Protein AF-A0A259ICR8-F1 (afdb_monomer_lite)

Secondary structure (DSSP, 8-state):
-PPPP----B--TTS-GGG---HHHHTTSSEEEEESS-GGG--SHHHHHHTTBGGGEEEEEHHIIIIIIIIIIIHHHHHHHTT-SS--EEEEEEES-S-EETTTTEE--SEEEEEEEETTTTEEEEEEEESSTT----PPEEHHHHHHHH----------S---------------------EEEEEESS--HHHHHHHHHHHHTT-EEEEEEEESS-HHHHHHHHHHHHHHH-PPEEEEE--PPPBTTB----S-EEEEEEE-

pLDDT: mean 87.22, std 17.05, range [29.77, 98.69]

Structure (mmCIF, N/CA/C/O backbone):
data_AF-A0A259ICR8-F1
#
_entry.id   AF-A0A259ICR8-F1
#
loop_
_atom_site.group_PDB
_atom_site.id
_atom_site.type_symbol
_atom_site.label_atom_id
_atom_site.label_alt_id
_atom_site.label_comp_id
_atom_site.label_asym_id
_atom_site.label_entity_id
_atom_site.label_seq_id
_atom_site.pdbx_PDB_ins_code
_atom_site.Cartn_x
_atom_site.Cartn_y
_atom_site.Cartn_z
_atom_site.occupancy
_atom_site.B_iso_or_equiv
_atom_site.auth_seq_id
_atom_site.auth_comp_id
_atom_site.auth_asym_id
_atom_site.auth_atom_id
_atom_site.pdbx_PDB_model_num
ATOM 1 N N . PRO A 1 1 ? 24.979 2.546 5.123 1.00 55.97 1 PRO A N 1
ATOM 2 C CA . PRO A 1 1 ? 24.618 1.104 5.082 1.00 55.97 1 PRO A CA 1
ATOM 3 C C . PRO A 1 1 ? 23.095 0.940 5.004 1.00 55.97 1 PRO A C 1
ATOM 5 O O . PRO A 1 1 ? 22.397 1.617 5.751 1.00 55.97 1 PRO A O 1
ATOM 8 N N . ARG A 1 2 ? 22.568 0.117 4.085 1.00 61.88 2 ARG A N 1
ATOM 9 C CA . ARG A 1 2 ? 21.125 -0.188 4.080 1.00 61.88 2 ARG A CA 1
ATOM 10 C C . ARG A 1 2 ? 20.795 -1.100 5.270 1.00 61.88 2 ARG A C 1
ATOM 12 O O . ARG A 1 2 ? 21.617 -1.962 5.584 1.00 61.88 2 ARG A O 1
ATOM 19 N N . PRO A 1 3 ? 19.631 -0.934 5.920 1.00 75.56 3 PRO A N 1
ATOM 20 C CA . PRO A 1 3 ? 19.221 -1.810 7.010 1.00 75.56 3 PRO A CA 1
ATOM 21 C C . PRO A 1 3 ? 19.084 -3.255 6.517 1.00 75.56 3 PRO A C 1
ATOM 23 O O . PRO A 1 3 ? 18.709 -3.506 5.367 1.00 75.56 3 PRO A O 1
ATOM 26 N N . ARG A 1 4 ? 19.382 -4.220 7.392 1.00 77.69 4 ARG A N 1
ATOM 27 C CA . ARG A 1 4 ? 19.164 -5.642 7.100 1.00 77.69 4 ARG A CA 1
ATOM 28 C C . ARG A 1 4 ? 17.661 -5.894 6.954 1.00 77.69 4 ARG A C 1
ATOM 30 O O . ARG A 1 4 ? 16.869 -5.418 7.764 1.00 77.69 4 ARG A O 1
ATOM 37 N N . ARG A 1 5 ? 17.262 -6.662 5.936 1.00 78.56 5 ARG A N 1
ATOM 38 C CA . ARG A 1 5 ? 15.862 -7.087 5.777 1.00 78.56 5 ARG A CA 1
ATOM 39 C C . ARG A 1 5 ? 15.437 -7.917 6.988 1.00 78.56 5 ARG A C 1
ATOM 41 O O . ARG A 1 5 ? 16.078 -8.923 7.282 1.00 78.56 5 ARG A O 1
ATOM 48 N N . THR A 1 6 ? 14.361 -7.508 7.657 1.00 73.44 6 THR A N 1
ATOM 49 C CA . THR A 1 6 ? 13.839 -8.207 8.841 1.00 73.44 6 THR A CA 1
ATOM 50 C C . THR A 1 6 ? 13.003 -9.427 8.462 1.00 73.44 6 THR A C 1
ATOM 52 O O . THR A 1 6 ? 13.035 -10.426 9.170 1.00 73.44 6 THR A O 1
ATOM 55 N N . ASN A 1 7 ? 12.270 -9.364 7.341 1.00 82.69 7 ASN A N 1
ATOM 56 C CA . ASN A 1 7 ? 11.284 -10.373 6.926 1.00 82.69 7 ASN A CA 1
ATOM 57 C C . ASN A 1 7 ? 10.192 -10.642 7.985 1.00 82.69 7 ASN A C 1
ATOM 59 O O . ASN A 1 7 ? 9.554 -11.695 7.977 1.00 82.69 7 ASN A O 1
ATOM 63 N N . GLN A 1 8 ? 9.961 -9.677 8.880 1.00 89.00 8 GLN A N 1
ATOM 64 C CA . GLN A 1 8 ? 8.965 -9.741 9.949 1.00 89.00 8 GLN A CA 1
ATOM 65 C C . GLN A 1 8 ? 7.661 -9.088 9.486 1.00 89.00 8 GLN A C 1
ATOM 67 O O . GLN A 1 8 ? 7.423 -7.908 9.731 1.00 89.00 8 GLN A O 1
ATOM 72 N N . PHE A 1 9 ? 6.832 -9.857 8.781 1.00 92.06 9 PHE A N 1
ATOM 73 C CA . PHE A 1 9 ? 5.497 -9.414 8.373 1.00 92.06 9 PHE A CA 1
ATOM 74 C C . PHE A 1 9 ? 4.560 -9.285 9.568 1.00 92.06 9 PHE A C 1
ATOM 76 O O . PHE A 1 9 ? 4.590 -10.133 10.460 1.00 92.06 9 PHE A O 1
ATOM 83 N N . TYR A 1 10 ? 3.693 -8.274 9.540 1.00 88.69 10 TYR A N 1
ATOM 84 C CA . TYR A 1 10 ? 2.712 -8.055 10.597 1.00 88.69 10 TYR A CA 1
ATOM 85 C C . TYR A 1 10 ? 1.402 -7.469 10.091 1.00 88.69 10 TYR A C 1
ATOM 87 O O . TYR A 1 10 ? 1.350 -6.771 9.082 1.00 88.69 10 TYR A O 1
ATOM 95 N N . GLU A 1 11 ? 0.340 -7.768 10.820 1.00 90.25 11 GLU A N 1
ATOM 96 C CA . GLU A 1 11 ? -1.023 -7.335 10.537 1.00 90.25 11 GLU A CA 1
ATOM 97 C C . GLU A 1 11 ? -1.142 -5.848 10.884 1.00 90.25 11 GLU A C 1
ATOM 99 O O . GLU A 1 11 ? -0.700 -5.430 11.955 1.00 90.25 11 GLU A O 1
ATOM 104 N N . GLU A 1 12 ? -1.680 -5.024 9.976 1.00 88.88 12 GLU A N 1
ATOM 105 C CA . GLU A 1 12 ? -1.714 -3.577 10.201 1.00 88.88 12 GLU A CA 1
ATOM 106 C C . GLU A 1 12 ? -2.713 -3.247 11.292 1.00 88.88 12 GLU A C 1
ATOM 108 O O . GLU A 1 12 ? -3.913 -3.122 11.052 1.00 88.88 12 GLU A O 1
ATOM 113 N N . ALA A 1 13 ? -2.159 -3.073 12.484 1.00 77.56 13 ALA A N 1
ATOM 114 C CA . ALA A 1 13 ? -2.872 -2.693 13.667 1.00 77.56 13 ALA A CA 1
ATOM 115 C C . ALA A 1 13 ? -3.864 -1.582 13.366 1.00 77.56 13 ALA A C 1
ATOM 117 O O . ALA A 1 13 ? -5.022 -1.759 13.687 1.00 77.56 13 ALA A O 1
ATOM 118 N N . ARG A 1 14 ? -3.430 -0.492 12.715 1.00 78.38 14 ARG A N 1
ATOM 119 C CA . ARG A 1 14 ? -4.199 0.751 12.492 1.00 78.38 14 ARG A CA 1
ATOM 120 C C . ARG A 1 14 ? -5.444 0.608 11.606 1.00 78.38 14 ARG A C 1
ATOM 122 O O . ARG A 1 14 ? -6.143 1.600 11.414 1.00 78.38 14 ARG A O 1
ATOM 129 N N . LEU A 1 15 ? -5.673 -0.564 11.013 1.00 78.81 15 LEU A N 1
ATOM 130 C CA . LEU A 1 15 ? -6.871 -0.851 10.230 1.00 78.81 15 LEU A CA 1
ATOM 131 C C . LEU A 1 15 ? -7.942 -1.526 11.093 1.00 78.81 15 LEU A C 1
ATOM 133 O O . LEU A 1 15 ? -7.590 -2.385 11.911 1.00 78.81 15 LEU A O 1
ATOM 137 N N . PRO A 1 16 ? -9.232 -1.238 10.843 1.00 78.31 16 PRO A N 1
ATOM 138 C CA . PRO A 1 16 ? -10.342 -2.054 11.319 1.00 78.31 16 PRO A CA 1
ATOM 139 C C . PRO A 1 16 ? -10.130 -3.547 11.144 1.00 78.31 16 PRO A C 1
ATOM 141 O O . PRO A 1 16 ? -9.632 -3.979 10.107 1.00 78.31 16 PRO A O 1
ATOM 144 N N . LEU A 1 17 ? -10.577 -4.358 12.104 1.00 76.69 17 LEU A N 1
ATOM 145 C CA . LEU A 1 17 ? -10.418 -5.811 12.007 1.00 76.69 17 LEU A CA 1
ATOM 146 C C . LEU A 1 17 ? -11.076 -6.398 10.744 1.00 76.69 17 LEU A C 1
ATOM 148 O O . LEU A 1 17 ? -10.493 -7.270 10.110 1.00 76.69 17 LEU A O 1
ATOM 152 N N . ASN A 1 18 ? -12.255 -5.905 10.358 1.00 81.19 18 ASN A N 1
ATOM 153 C CA . ASN A 1 18 ? -12.992 -6.352 9.168 1.00 81.19 18 ASN A CA 1
ATOM 154 C C . ASN A 1 18 ? -12.371 -5.894 7.837 1.00 81.19 18 ASN A C 1
ATOM 156 O O . ASN A 1 18 ? -12.805 -6.352 6.785 1.00 81.19 18 ASN A O 1
ATOM 160 N N . GLU A 1 19 ? -11.369 -5.017 7.876 1.00 83.75 19 GLU A N 1
ATOM 161 C CA . GLU A 1 19 ? -10.653 -4.511 6.697 1.00 83.75 19 GLU A CA 1
ATOM 162 C C . GLU A 1 19 ? -9.155 -4.837 6.734 1.00 83.75 19 GLU A C 1
ATOM 164 O O . GLU A 1 19 ? -8.383 -4.454 5.852 1.00 83.75 19 GLU A O 1
ATOM 169 N N . ARG A 1 20 ? -8.724 -5.563 7.769 1.00 87.75 20 ARG A N 1
ATOM 170 C CA . ARG A 1 20 ? -7.336 -5.936 8.004 1.00 87.75 20 ARG A CA 1
ATOM 171 C C . ARG A 1 20 ? -7.075 -7.328 7.444 1.00 87.75 20 ARG A C 1
ATOM 173 O O . ARG A 1 20 ? -7.685 -8.309 7.859 1.00 87.75 20 ARG A O 1
ATOM 180 N N . ALA A 1 21 ? -6.086 -7.432 6.562 1.00 94.81 21 ALA A N 1
ATOM 181 C CA . ALA A 1 21 ? -5.525 -8.724 6.191 1.00 94.81 21 ALA A CA 1
ATOM 182 C C . ALA A 1 21 ? -4.743 -9.333 7.366 1.00 94.81 21 ALA A C 1
ATOM 184 O O . ALA A 1 21 ? -3.979 -8.635 8.039 1.00 94.81 21 ALA A O 1
ATOM 185 N N . LEU A 1 22 ? -4.887 -10.643 7.563 1.00 93.81 22 LEU A N 1
ATOM 186 C CA . LEU A 1 22 ? -4.167 -11.407 8.576 1.00 93.81 22 LEU A CA 1
ATOM 187 C C . LEU A 1 22 ? -3.069 -12.266 7.944 1.00 93.81 22 LEU A C 1
ATOM 189 O O . LEU A 1 22 ? -3.125 -12.650 6.772 1.00 93.81 22 LEU A O 1
ATOM 193 N N . LEU A 1 23 ? -2.063 -12.639 8.737 1.00 93.69 23 LEU A N 1
ATOM 194 C CA . LEU A 1 23 ? -1.005 -13.546 8.270 1.00 93.69 23 LEU A CA 1
ATOM 195 C C . LEU A 1 23 ? -1.565 -14.926 7.891 1.00 93.69 23 LEU A C 1
ATOM 197 O O . LEU A 1 23 ? -1.012 -15.613 7.028 1.00 93.69 23 LEU A O 1
ATOM 201 N N . SER A 1 24 ? -2.663 -15.326 8.533 1.00 95.81 24 SER A N 1
ATOM 202 C CA . SER A 1 24 ? -3.387 -16.563 8.249 1.00 95.81 24 SER A CA 1
ATOM 203 C C . SER A 1 24 ? -4.071 -16.558 6.882 1.00 95.81 24 SER A C 1
ATOM 205 O O . SER A 1 24 ? -4.202 -17.632 6.302 1.00 95.81 24 SER A O 1
ATOM 207 N N . ASP A 1 25 ? -4.431 -15.394 6.327 1.00 97.81 25 ASP A N 1
ATOM 208 C CA . ASP A 1 25 ? -5.080 -15.311 5.012 1.00 97.81 25 ASP A CA 1
ATOM 209 C C . ASP A 1 25 ? -4.130 -15.682 3.868 1.00 97.81 25 ASP A C 1
ATOM 211 O O . ASP A 1 25 ? -4.538 -16.279 2.873 1.00 97.81 25 ASP A O 1
ATOM 215 N N . TYR A 1 26 ? -2.843 -15.370 4.032 1.00 98.06 26 TYR A N 1
ATOM 216 C CA . TYR A 1 26 ? -1.802 -15.686 3.054 1.00 98.06 26 TYR A CA 1
ATOM 217 C C . TYR A 1 26 ? -1.272 -17.115 3.182 1.00 98.06 26 TYR A C 1
ATOM 219 O O . TYR A 1 26 ? -0.780 -17.686 2.203 1.00 98.06 26 TYR A O 1
ATOM 227 N N . ARG A 1 27 ? -1.350 -17.713 4.375 1.00 95.81 27 ARG A N 1
ATOM 228 C CA . ARG A 1 27 ? -0.791 -19.042 4.643 1.00 95.81 27 ARG A CA 1
ATOM 229 C C . ARG A 1 27 ? -1.509 -20.105 3.805 1.00 95.81 27 ARG A C 1
ATOM 231 O O . ARG A 1 27 ? -2.705 -20.306 3.946 1.00 95.81 27 ARG A O 1
ATOM 238 N N . GLY A 1 28 ? -0.756 -20.815 2.964 1.00 96.25 28 GLY A N 1
ATOM 239 C CA . GLY A 1 28 ? -1.296 -21.883 2.113 1.00 96.25 28 GLY A CA 1
ATOM 240 C C . GLY A 1 28 ? -2.111 -21.396 0.909 1.00 96.25 28 GLY A C 1
ATOM 241 O O . GLY A 1 28 ? -2.650 -22.223 0.187 1.00 96.25 28 GLY A O 1
ATOM 242 N N . SER A 1 29 ? -2.177 -20.083 0.663 1.00 97.56 29 SER A N 1
ATOM 243 C CA . SER A 1 29 ? -2.964 -19.507 -0.439 1.00 97.56 29 SER A CA 1
ATOM 244 C C . SER A 1 29 ? -2.363 -19.722 -1.834 1.00 97.56 29 SER A C 1
ATOM 246 O O . SER A 1 29 ? -3.057 -19.562 -2.831 1.00 97.56 29 SER A O 1
ATOM 248 N N . GLY A 1 30 ? -1.065 -20.031 -1.918 1.00 96.81 30 GLY A N 1
ATOM 249 C CA . GLY A 1 30 ? -0.315 -20.068 -3.179 1.00 96.81 30 GLY A CA 1
ATOM 250 C C . GLY A 1 30 ? 0.180 -18.699 -3.671 1.00 96.81 30 GLY A C 1
ATOM 251 O O . GLY A 1 30 ? 0.950 -18.657 -4.629 1.00 96.81 30 GLY A O 1
ATOM 252 N N . TYR A 1 31 ? -0.190 -17.602 -2.999 1.00 98.38 31 TYR A N 1
ATOM 253 C CA . TYR A 1 31 ? 0.246 -16.241 -3.322 1.00 98.38 31 TYR A CA 1
ATOM 254 C C . TYR A 1 31 ? 1.338 -15.744 -2.369 1.00 98.38 31 TYR A C 1
ATOM 256 O O . TYR A 1 31 ? 1.318 -16.005 -1.162 1.00 98.38 31 TYR A O 1
ATOM 264 N N . ASP A 1 32 ? 2.277 -14.971 -2.913 1.00 98.25 32 ASP A N 1
ATOM 265 C CA . ASP A 1 32 ? 3.259 -14.237 -2.125 1.00 98.25 32 ASP A CA 1
ATOM 266 C C . ASP A 1 32 ? 2.623 -12.986 -1.493 1.00 98.25 32 ASP A C 1
ATOM 268 O O . ASP A 1 32 ? 1.654 -12.414 -1.998 1.00 98.25 32 ASP A O 1
ATOM 272 N N . ARG A 1 33 ? 3.235 -12.512 -0.402 1.00 98.00 33 ARG A N 1
ATOM 273 C CA . ARG A 1 33 ? 2.995 -11.176 0.167 1.00 98.00 33 ARG A CA 1
ATOM 274 C C . ARG A 1 33 ? 3.798 -10.148 -0.640 1.00 98.00 33 ARG A C 1
ATOM 276 O O . ARG A 1 33 ? 4.927 -9.805 -0.273 1.00 98.00 33 ARG A O 1
ATOM 283 N N . GLY A 1 34 ? 3.247 -9.745 -1.783 1.00 97.69 34 GLY A 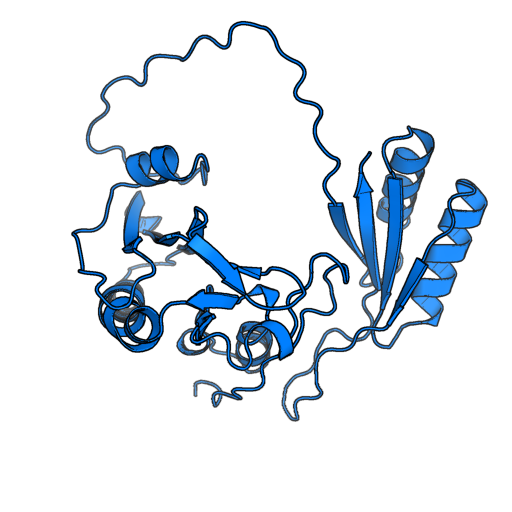N 1
ATOM 284 C CA . GLY A 1 34 ? 3.864 -8.802 -2.714 1.00 97.69 34 GLY A CA 1
ATOM 285 C C . GLY A 1 34 ? 3.870 -7.386 -2.151 1.00 97.69 34 GLY A C 1
ATOM 286 O O . GLY A 1 34 ? 2.821 -6.888 -1.758 1.00 97.69 34 GLY A O 1
ATOM 287 N N . HIS A 1 35 ? 5.037 -6.741 -2.084 1.00 97.88 35 HIS A N 1
ATOM 288 C CA . HIS A 1 35 ? 5.150 -5.392 -1.519 1.00 97.88 35 HIS A CA 1
ATOM 289 C C . HIS A 1 35 ? 4.684 -4.332 -2.529 1.00 97.88 35 HIS A C 1
ATOM 291 O O . HIS A 1 35 ? 5.129 -4.339 -3.677 1.00 97.88 35 HIS A O 1
ATOM 297 N N . ASN A 1 36 ? 3.890 -3.353 -2.086 1.00 97.12 36 ASN A N 1
ATOM 298 C CA . ASN A 1 36 ? 3.627 -2.139 -2.870 1.00 97.12 36 ASN A CA 1
ATOM 299 C C . ASN A 1 36 ? 4.837 -1.189 -2.811 1.00 97.12 36 ASN A C 1
ATOM 301 O O . ASN A 1 36 ? 5.389 -0.791 -3.842 1.00 97.12 36 ASN A O 1
ATOM 305 N N . VAL A 1 37 ? 5.292 -0.876 -1.595 1.00 95.38 37 VAL A N 1
ATOM 306 C CA . VAL A 1 37 ? 6.545 -0.165 -1.313 1.00 95.38 37 VAL A CA 1
ATOM 307 C C . VAL A 1 37 ? 7.627 -1.192 -0.953 1.00 95.38 37 VAL A C 1
ATOM 309 O O . VAL A 1 37 ? 7.531 -1.820 0.107 1.00 95.38 37 VAL A O 1
ATOM 312 N N . PRO A 1 38 ? 8.652 -1.406 -1.798 1.00 93.25 38 PRO A N 1
ATOM 313 C CA . PRO A 1 38 ? 9.598 -2.499 -1.603 1.00 93.25 38 PRO A CA 1
ATOM 314 C C . PRO A 1 38 ? 10.524 -2.260 -0.410 1.00 93.25 38 PRO A C 1
ATOM 316 O O . PRO A 1 38 ? 11.159 -1.214 -0.291 1.00 93.25 38 PRO A O 1
ATOM 319 N N . ALA A 1 39 ? 10.721 -3.290 0.414 1.00 90.56 39 ALA A N 1
ATOM 320 C CA . ALA A 1 39 ? 11.683 -3.261 1.517 1.00 90.56 39 ALA A CA 1
ATOM 321 C C . ALA A 1 39 ? 13.111 -2.891 1.058 1.00 90.56 39 ALA A C 1
ATOM 323 O O . ALA A 1 39 ? 13.852 -2.218 1.770 1.00 90.56 39 ALA A O 1
ATOM 324 N N . GLY A 1 40 ? 13.495 -3.293 -0.161 1.00 88.56 40 GLY A N 1
ATOM 325 C CA . GLY A 1 40 ? 14.810 -2.995 -0.742 1.00 88.56 40 GLY A CA 1
ATOM 326 C C . GLY A 1 40 ? 15.074 -1.508 -1.008 1.00 88.56 40 GLY A C 1
ATOM 327 O O . GLY A 1 40 ? 16.241 -1.130 -1.158 1.00 88.56 40 GLY A O 1
ATOM 328 N N . ASP A 1 41 ? 14.022 -0.686 -1.028 1.00 90.50 41 ASP A N 1
ATOM 329 C CA . ASP A 1 41 ? 14.098 0.758 -1.264 1.00 90.50 41 ASP A CA 1
ATOM 330 C C . ASP A 1 41 ? 14.214 1.546 0.056 1.00 90.50 41 ASP A C 1
ATOM 332 O O . ASP A 1 41 ? 14.505 2.741 0.050 1.00 90.50 41 ASP A O 1
ATOM 336 N N . MET A 1 42 ? 14.048 0.886 1.209 1.00 90.19 42 MET A N 1
ATOM 337 C CA . MET A 1 42 ? 14.097 1.531 2.520 1.00 90.19 42 MET A CA 1
ATOM 338 C C . MET A 1 42 ? 15.538 1.712 3.009 1.00 90.19 42 MET A C 1
ATOM 340 O O . MET A 1 42 ? 16.321 0.765 3.091 1.00 90.19 42 MET A O 1
ATOM 344 N N . THR A 1 43 ? 15.887 2.942 3.386 1.00 88.81 43 THR A N 1
ATOM 345 C CA . THR A 1 43 ? 17.241 3.317 3.838 1.00 88.81 43 THR A CA 1
ATOM 346 C C . THR A 1 43 ? 17.389 3.391 5.358 1.00 88.81 43 THR A C 1
ATOM 348 O O . THR A 1 43 ? 18.511 3.476 5.850 1.00 88.81 43 THR A O 1
ATOM 351 N N . ARG A 1 44 ? 16.281 3.331 6.108 1.00 86.81 44 ARG A N 1
ATOM 352 C CA . ARG A 1 44 ? 16.244 3.379 7.581 1.00 86.81 44 ARG A CA 1
ATOM 353 C C . ARG A 1 44 ? 15.518 2.162 8.145 1.00 86.81 44 ARG A C 1
ATOM 355 O O . ARG A 1 44 ? 14.578 1.674 7.522 1.00 86.81 44 ARG A O 1
ATOM 362 N N . GLU A 1 45 ? 15.905 1.713 9.337 1.00 83.69 45 GLU A N 1
ATOM 363 C CA . GLU A 1 45 ? 15.320 0.534 10.002 1.00 83.69 45 GLU A CA 1
ATOM 364 C C . GLU A 1 45 ? 13.812 0.674 10.224 1.00 83.69 45 GLU A C 1
ATOM 366 O O . GLU A 1 45 ? 13.058 -0.250 9.928 1.00 83.69 45 GLU A O 1
ATOM 371 N N . ARG A 1 46 ? 13.349 1.866 10.625 1.00 83.75 46 ARG A N 1
ATOM 372 C CA . ARG A 1 46 ? 11.914 2.158 10.744 1.00 83.75 46 ARG A CA 1
ATOM 373 C C . ARG A 1 46 ? 11.164 1.956 9.427 1.00 83.75 46 ARG A C 1
ATOM 375 O O . ARG A 1 46 ? 10.136 1.290 9.419 1.00 83.75 46 ARG A O 1
ATOM 382 N N . GLY A 1 47 ? 11.686 2.492 8.322 1.00 86.12 47 GLY A N 1
ATOM 383 C CA . GLY A 1 47 ? 11.079 2.311 6.999 1.00 86.12 47 GLY A CA 1
ATOM 384 C C . GLY A 1 47 ? 11.102 0.846 6.562 1.00 86.12 47 GLY A C 1
ATOM 385 O O . GLY A 1 47 ? 10.102 0.329 6.076 1.00 86.12 47 GLY A O 1
ATOM 386 N N . MET A 1 48 ? 12.217 0.151 6.818 1.00 89.00 48 MET A N 1
ATOM 387 C CA . MET A 1 48 ? 12.358 -1.281 6.554 1.00 89.00 48 MET A CA 1
ATOM 388 C C . MET A 1 48 ? 11.272 -2.079 7.274 1.00 89.00 48 MET A C 1
ATOM 390 O O . MET A 1 48 ? 10.563 -2.835 6.624 1.00 89.00 48 MET A O 1
ATOM 394 N N . ALA A 1 49 ? 11.079 -1.882 8.577 1.00 86.62 49 ALA A N 1
ATOM 395 C CA . ALA A 1 49 ? 10.025 -2.581 9.304 1.00 86.62 49 ALA A CA 1
ATOM 396 C C . ALA A 1 49 ? 8.621 -2.199 8.827 1.00 86.62 49 ALA A C 1
ATOM 398 O O . ALA A 1 49 ? 7.819 -3.088 8.565 1.00 86.62 49 ALA A O 1
ATOM 399 N N . GLN A 1 50 ? 8.338 -0.908 8.624 1.00 89.12 50 GLN A N 1
ATOM 400 C CA . GLN A 1 50 ? 7.032 -0.456 8.130 1.00 89.12 50 GLN A CA 1
ATOM 401 C C . GLN A 1 50 ? 6.676 -1.052 6.760 1.00 89.12 50 GLN A C 1
ATOM 403 O O . GLN A 1 50 ? 5.505 -1.324 6.500 1.00 89.12 50 GLN A O 1
ATOM 408 N N . SER A 1 51 ? 7.672 -1.327 5.909 1.00 93.31 51 SER A N 1
ATOM 409 C CA . SER A 1 51 ? 7.443 -1.974 4.613 1.00 93.31 51 SER A CA 1
ATOM 410 C C . SER A 1 51 ? 6.895 -3.405 4.719 1.00 93.31 51 SER A C 1
ATOM 412 O O . SER A 1 51 ? 6.327 -3.891 3.747 1.00 93.31 51 SER A O 1
ATOM 414 N N . PHE A 1 52 ? 6.998 -4.058 5.884 1.00 94.00 52 PHE A N 1
ATOM 415 C CA . PHE A 1 52 ? 6.472 -5.405 6.130 1.00 94.00 52 PHE A CA 1
ATOM 416 C C . PHE A 1 52 ? 5.040 -5.435 6.705 1.00 94.00 52 PHE A C 1
ATOM 418 O O . PHE A 1 52 ? 4.508 -6.523 6.946 1.00 94.00 52 PHE A O 1
ATOM 425 N N . SER A 1 53 ? 4.393 -4.277 6.889 1.00 95.50 53 SER A N 1
ATOM 426 C CA . SER A 1 53 ? 2.964 -4.208 7.228 1.00 95.50 53 SER A CA 1
ATOM 427 C C . SER A 1 53 ? 2.114 -4.873 6.141 1.00 95.50 53 SER A C 1
ATOM 429 O O . SER A 1 53 ? 2.332 -4.625 4.954 1.00 95.50 53 SER A O 1
ATOM 431 N N . LEU A 1 54 ? 1.106 -5.668 6.513 1.00 96.00 54 LEU A N 1
ATOM 432 C CA . LEU A 1 54 ? 0.167 -6.256 5.551 1.00 96.00 54 LEU A CA 1
ATOM 433 C C . LEU A 1 54 ? -0.686 -5.204 4.824 1.00 96.00 54 LEU A C 1
ATOM 435 O O . LEU A 1 54 ? -1.149 -5.486 3.72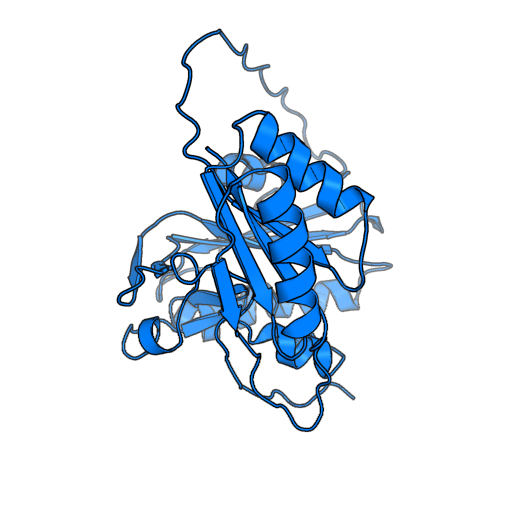5 1.00 96.00 54 LEU A O 1
ATOM 439 N N . ALA A 1 55 ? -0.805 -3.977 5.347 1.00 94.88 55 ALA A N 1
ATOM 440 C CA . ALA A 1 55 ? -1.397 -2.858 4.602 1.00 94.88 55 ALA A CA 1
ATOM 441 C C . ALA A 1 55 ? -0.551 -2.421 3.389 1.00 94.88 55 ALA A C 1
ATOM 443 O O . ALA A 1 55 ? -1.043 -1.728 2.506 1.00 94.88 55 ALA A O 1
ATOM 444 N N . ASN A 1 56 ? 0.721 -2.826 3.335 1.00 97.25 56 ASN A N 1
ATOM 445 C CA . ASN A 1 56 ? 1.611 -2.627 2.192 1.00 97.25 56 ASN A CA 1
ATOM 446 C C . ASN A 1 56 ? 1.675 -3.869 1.281 1.00 97.25 56 ASN A C 1
ATOM 448 O O . ASN A 1 56 ? 2.481 -3.897 0.351 1.00 97.25 56 ASN A O 1
ATOM 452 N N . MET A 1 57 ? 0.853 -4.896 1.522 1.00 97.94 57 MET A N 1
ATOM 453 C CA . MET A 1 57 ? 0.891 -6.150 0.769 1.00 97.94 57 MET A CA 1
ATOM 454 C C . MET A 1 57 ? -0.296 -6.313 -0.170 1.00 97.94 57 MET A C 1
ATOM 456 O O . MET A 1 57 ? -1.401 -5.858 0.107 1.00 97.94 57 MET A O 1
ATOM 460 N N . MET A 1 58 ? -0.062 -7.040 -1.254 1.00 97.31 58 MET A N 1
ATOM 461 C CA . MET A 1 58 ? -1.093 -7.584 -2.131 1.00 97.31 58 MET A CA 1
ATOM 462 C C . MET A 1 58 ? -0.813 -9.071 -2.397 1.00 97.31 58 MET A C 1
ATOM 464 O O . MET A 1 58 ? 0.364 -9.451 -2.470 1.00 97.31 58 MET A O 1
ATOM 468 N N . PRO A 1 59 ? -1.844 -9.923 -2.568 1.00 98.50 59 PRO A N 1
ATOM 469 C CA . PRO A 1 59 ? -1.657 -11.278 -3.073 1.00 98.50 59 PRO A CA 1
ATOM 470 C C . PRO A 1 59 ? -1.031 -11.227 -4.465 1.00 98.50 59 PRO A C 1
ATOM 472 O O . PRO A 1 59 ? -1.678 -10.836 -5.436 1.00 98.50 59 PRO A O 1
ATOM 475 N N . GLN A 1 60 ? 0.242 -11.600 -4.567 1.00 98.69 60 GLN A N 1
ATOM 476 C CA . GLN A 1 60 ? 0.986 -11.534 -5.820 1.00 98.69 60 GLN A CA 1
ATOM 477 C C . GLN A 1 60 ? 1.387 -12.932 -6.275 1.00 98.69 60 GLN A C 1
ATOM 479 O O . GLN A 1 60 ? 1.900 -13.728 -5.485 1.00 98.69 60 GLN A O 1
ATOM 484 N N . ALA A 1 61 ? 1.137 -13.242 -7.546 1.00 98.62 61 ALA A N 1
ATOM 485 C CA . ALA A 1 61 ? 1.536 -14.512 -8.135 1.00 98.62 61 ALA A CA 1
ATOM 486 C C . ALA A 1 61 ? 3.060 -14.688 -7.980 1.00 98.62 61 ALA A C 1
ATOM 488 O O . ALA A 1 61 ? 3.832 -13.748 -8.187 1.00 98.62 61 ALA A O 1
ATOM 489 N N . ARG A 1 62 ? 3.516 -15.868 -7.553 1.00 97.50 62 ARG A N 1
ATOM 490 C CA . ARG A 1 62 ? 4.901 -16.068 -7.092 1.00 97.50 62 ARG A CA 1
ATOM 491 C C . ARG A 1 62 ? 5.936 -15.772 -8.183 1.00 97.50 62 ARG A C 1
ATOM 493 O O . ARG A 1 62 ? 6.920 -15.075 -7.930 1.00 97.50 62 ARG A O 1
ATOM 500 N N . GLN A 1 63 ? 5.707 -16.259 -9.401 1.00 97.31 63 GLN A N 1
ATOM 501 C CA . GLN A 1 63 ? 6.580 -16.019 -10.553 1.00 97.31 63 GLN A CA 1
ATOM 502 C C . GLN A 1 63 ? 6.518 -14.551 -10.993 1.00 97.31 63 GLN A C 1
ATOM 504 O O . GLN A 1 63 ? 7.513 -14.013 -11.483 1.00 97.31 63 GLN A O 1
ATOM 509 N N . ASN A 1 64 ? 5.392 -13.876 -10.743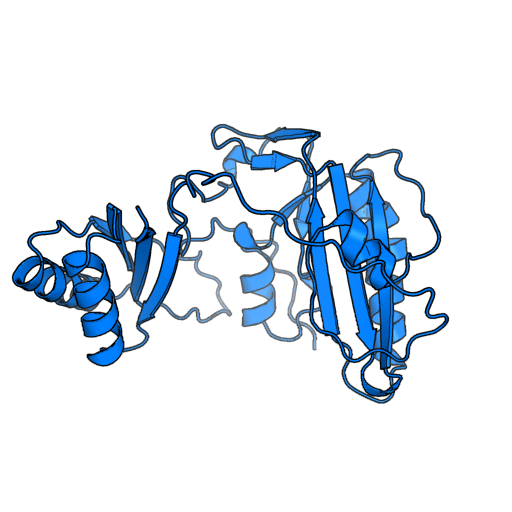 1.00 98.25 64 ASN A N 1
ATOM 510 C CA . ASN A 1 64 ? 5.285 -12.441 -10.954 1.00 98.25 64 ASN A CA 1
ATOM 511 C C . ASN A 1 64 ? 6.181 -11.671 -9.966 1.00 98.25 64 ASN A C 1
ATOM 513 O O . ASN A 1 64 ? 7.092 -10.958 -10.387 1.00 98.25 64 ASN A O 1
ATOM 517 N N . ASN A 1 65 ? 5.980 -11.885 -8.661 1.00 98.06 65 ASN A N 1
ATOM 518 C CA . ASN A 1 65 ? 6.691 -11.203 -7.576 1.00 98.06 65 ASN A CA 1
ATOM 519 C C . ASN A 1 65 ? 8.212 -11.392 -7.662 1.00 98.06 65 ASN A C 1
ATOM 521 O O . ASN A 1 65 ? 8.977 -10.429 -7.701 1.00 98.06 65 ASN A O 1
ATOM 525 N N . GLN A 1 66 ? 8.656 -12.647 -7.734 1.00 95.00 66 GLN A N 1
ATOM 526 C CA . GLN A 1 66 ? 10.078 -13.009 -7.689 1.00 95.00 66 GLN A CA 1
ATOM 527 C C . GLN A 1 66 ? 10.770 -12.859 -9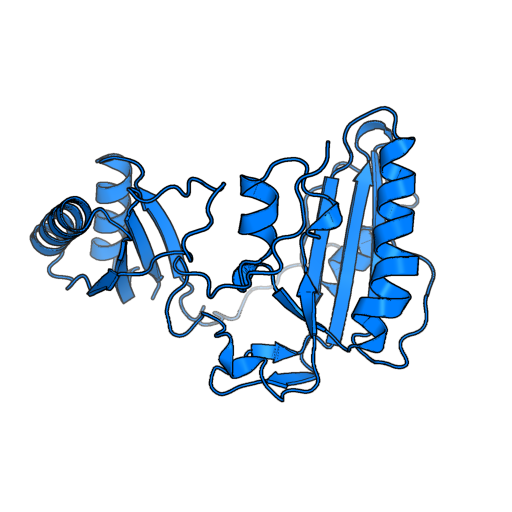.055 1.00 95.00 66 GLN A C 1
ATOM 529 O O . GLN A 1 66 ? 12.001 -12.834 -9.142 1.00 95.00 66 GLN A O 1
ATOM 534 N N . GLY A 1 67 ? 9.983 -12.797 -10.129 1.00 96.12 67 GLY A N 1
ATOM 535 C CA . GLY A 1 67 ? 10.447 -12.729 -11.506 1.00 96.12 67 GLY A CA 1
ATOM 536 C C . GLY A 1 67 ? 10.229 -11.351 -12.109 1.00 96.12 67 GLY A C 1
ATOM 537 O O . GLY A 1 67 ? 11.040 -10.444 -11.911 1.00 96.12 67 GLY A O 1
ATOM 538 N N . ILE A 1 68 ? 9.172 -11.220 -12.910 1.00 96.31 68 ILE A N 1
ATOM 539 C CA . ILE A 1 68 ? 8.954 -10.054 -13.774 1.00 96.31 68 ILE A CA 1
ATOM 540 C C . ILE A 1 68 ? 8.871 -8.744 -12.985 1.00 96.31 68 ILE A C 1
ATOM 542 O O . ILE A 1 68 ? 9.497 -7.764 -13.380 1.00 96.31 68 ILE A O 1
ATOM 546 N N . TRP A 1 69 ? 8.189 -8.723 -11.840 1.00 97.81 69 TRP A N 1
ATOM 547 C CA . TRP A 1 69 ? 8.034 -7.512 -11.045 1.00 97.81 69 TRP A CA 1
ATOM 548 C C . TRP A 1 69 ? 9.377 -7.049 -10.481 1.00 97.81 69 TRP A C 1
ATOM 550 O O . TRP A 1 69 ? 9.820 -5.935 -10.761 1.00 97.81 69 TRP A O 1
ATOM 560 N N . ALA A 1 70 ? 10.095 -7.927 -9.778 1.00 96.31 70 ALA A N 1
ATOM 561 C CA . ALA A 1 70 ? 11.411 -7.603 -9.234 1.00 96.31 70 ALA A CA 1
ATOM 562 C C . ALA A 1 70 ? 12.416 -7.180 -10.327 1.00 96.31 70 ALA A C 1
ATOM 564 O O . ALA A 1 70 ? 13.040 -6.121 -10.220 1.00 96.31 70 ALA A O 1
ATOM 565 N N . LYS A 1 71 ? 12.537 -7.976 -11.399 1.00 96.06 71 LYS A N 1
ATOM 566 C CA . LYS A 1 71 ? 13.619 -7.855 -12.397 1.00 96.06 71 LYS A CA 1
ATOM 567 C C . LYS A 1 71 ? 13.329 -6.879 -13.534 1.00 96.06 71 LYS A C 1
ATOM 569 O O . LYS A 1 71 ? 14.251 -6.357 -14.154 1.00 96.06 71 LYS A O 1
ATOM 574 N N . ARG A 1 72 ? 12.057 -6.675 -13.884 1.00 95.94 72 ARG A N 1
ATOM 575 C CA . ARG A 1 72 ? 11.653 -5.863 -15.050 1.00 95.94 72 ARG A CA 1
ATOM 576 C C . ARG A 1 72 ? 10.882 -4.602 -14.677 1.00 95.94 72 ARG A C 1
ATOM 578 O O . ARG A 1 72 ? 10.740 -3.737 -15.532 1.00 95.94 72 ARG A O 1
ATOM 585 N N . VAL A 1 73 ? 10.444 -4.468 -13.425 1.00 97.50 73 VAL A N 1
ATOM 586 C CA . VAL A 1 73 ? 9.757 -3.266 -12.935 1.00 97.50 73 VAL A CA 1
ATOM 587 C C . VAL A 1 73 ? 10.587 -2.576 -11.855 1.00 97.50 73 VAL A C 1
ATOM 589 O O . VAL A 1 73 ? 11.032 -1.447 -12.044 1.00 97.50 73 VAL A O 1
ATOM 592 N N . GLU A 1 74 ? 10.859 -3.237 -10.729 1.00 96.56 74 GLU A N 1
ATOM 593 C CA . GLU A 1 74 ? 11.526 -2.578 -9.602 1.00 96.56 74 GLU A CA 1
ATOM 594 C C . GLU A 1 74 ? 12.998 -2.242 -9.860 1.00 96.56 74 GLU A C 1
ATOM 596 O O . GLU A 1 74 ? 13.443 -1.134 -9.559 1.00 96.56 74 GLU A O 1
ATOM 601 N N . GLU A 1 75 ? 13.769 -3.191 -10.395 1.00 95.25 75 GLU A N 1
ATOM 602 C CA . GLU A 1 75 ? 15.182 -2.981 -10.716 1.00 95.25 75 GLU A CA 1
ATOM 603 C C . GLU A 1 75 ? 15.387 -1.847 -11.736 1.00 95.25 75 GLU A C 1
ATOM 605 O O . GLU A 1 75 ? 16.142 -0.919 -11.422 1.00 95.25 75 GLU A O 1
ATOM 610 N N . PRO A 1 76 ? 14.697 -1.817 -12.896 1.00 95.94 76 PRO A N 1
ATOM 611 C CA . PRO A 1 76 ? 14.793 -0.697 -13.830 1.00 95.94 76 PRO A CA 1
ATOM 612 C C . PRO A 1 76 ? 14.368 0.644 -13.231 1.00 95.94 76 PRO A C 1
ATOM 614 O O . PRO A 1 76 ? 15.043 1.645 -13.479 1.00 95.94 76 PRO A O 1
ATOM 617 N N . THR A 1 77 ? 13.318 0.680 -12.400 1.00 97.31 77 THR A N 1
ATOM 618 C CA . THR A 1 77 ? 12.927 1.901 -11.676 1.00 97.31 77 THR A CA 1
ATOM 619 C C . THR A 1 77 ? 14.045 2.379 -10.753 1.00 97.31 77 THR A C 1
ATOM 621 O O . THR A 1 77 ? 14.443 3.538 -10.830 1.00 97.31 77 THR A O 1
ATOM 624 N N . ARG A 1 78 ? 14.651 1.494 -9.949 1.00 95.50 78 ARG A N 1
ATOM 625 C CA . ARG A 1 78 ? 15.814 1.849 -9.113 1.00 95.50 78 ARG A CA 1
ATOM 626 C C . ARG A 1 78 ? 16.988 2.366 -9.945 1.00 95.50 78 ARG A C 1
ATOM 628 O O . ARG A 1 78 ? 17.660 3.312 -9.538 1.00 95.50 78 ARG A O 1
ATOM 635 N N . MET A 1 79 ? 17.250 1.758 -11.102 1.00 96.44 79 MET A N 1
ATOM 636 C CA . MET A 1 79 ? 18.314 2.197 -12.007 1.00 96.44 79 MET A CA 1
ATOM 637 C C . MET A 1 79 ? 18.009 3.545 -12.665 1.00 96.44 79 MET A C 1
ATOM 639 O O . MET A 1 79 ? 18.944 4.293 -12.942 1.00 96.44 79 MET A O 1
ATOM 643 N N . TYR A 1 80 ? 16.737 3.866 -12.921 1.00 96.88 80 TYR A N 1
ATOM 644 C CA . TYR A 1 80 ? 16.310 5.195 -13.366 1.00 96.88 80 TYR A CA 1
ATOM 645 C C . TYR A 1 80 ? 16.568 6.249 -12.295 1.00 96.88 80 TYR A C 1
ATOM 647 O O . TYR A 1 80 ? 17.205 7.260 -12.568 1.00 96.88 80 TYR A O 1
ATOM 655 N N . ILE A 1 81 ? 16.142 5.979 -11.064 1.00 95.56 81 ILE A N 1
ATOM 656 C CA . ILE A 1 81 ? 16.261 6.926 -9.952 1.00 95.56 81 ILE A CA 1
ATOM 657 C C . ILE A 1 81 ? 17.729 7.285 -9.689 1.00 95.56 81 ILE A C 1
ATOM 659 O O . ILE A 1 81 ? 18.057 8.450 -9.512 1.00 95.56 81 ILE A O 1
ATOM 663 N N . LYS A 1 82 ? 18.645 6.309 -9.759 1.00 95.25 82 LYS A N 1
ATOM 664 C CA . LYS A 1 82 ? 20.091 6.540 -9.572 1.00 95.25 82 LYS A CA 1
ATOM 665 C C . LYS A 1 82 ? 20.726 7.522 -10.566 1.00 95.25 82 LYS A C 1
ATOM 667 O O . LYS A 1 82 ? 21.809 8.019 -10.285 1.00 95.25 82 LYS A O 1
ATOM 672 N N . ARG A 1 83 ? 20.110 7.735 -11.733 1.00 96.75 83 ARG A N 1
ATOM 673 C CA . ARG A 1 83 ? 20.606 8.628 -12.796 1.00 96.75 83 ARG A CA 1
ATOM 674 C C . ARG A 1 83 ? 19.745 9.881 -12.977 1.00 96.75 83 ARG A C 1
ATOM 676 O O . ARG A 1 83 ? 20.016 10.666 -13.883 1.00 96.75 83 ARG A O 1
ATOM 683 N N . ALA A 1 84 ? 18.675 10.027 -12.197 1.00 96.50 84 ALA A N 1
ATOM 684 C CA . ALA A 1 84 ? 17.816 11.199 -12.257 1.00 96.50 84 ALA A CA 1
ATOM 685 C C . ALA A 1 84 ? 18.552 12.418 -11.680 1.00 96.50 84 ALA A C 1
ATOM 687 O O . ALA A 1 84 ? 19.391 12.282 -10.791 1.00 96.50 84 ALA A O 1
ATOM 688 N N . GLN A 1 85 ? 18.252 13.606 -12.207 1.00 94.44 85 GLN A N 1
ATOM 689 C CA . GLN A 1 85 ? 18.870 14.860 -11.754 1.00 94.44 85 GLN A CA 1
ATOM 690 C C . GLN A 1 85 ? 18.239 15.392 -10.458 1.00 94.44 85 GLN A C 1
ATOM 692 O O . GLN A 1 85 ? 18.830 16.236 -9.792 1.00 94.44 85 GLN A O 1
ATOM 697 N N . GLY A 1 86 ? 17.065 14.882 -10.086 1.00 94.62 86 GLY A N 1
ATOM 698 C CA . GLY A 1 86 ? 16.355 15.245 -8.867 1.00 94.62 86 GLY A CA 1
ATOM 699 C C . GLY A 1 86 ? 15.487 14.103 -8.353 1.00 94.62 86 GLY A C 1
ATOM 700 O O . GLY A 1 86 ? 15.656 12.945 -8.748 1.00 94.62 86 GLY A O 1
ATOM 701 N N . ASP A 1 87 ? 14.557 14.450 -7.467 1.00 95.50 87 ASP A N 1
ATOM 702 C CA . ASP A 1 87 ? 13.637 13.492 -6.862 1.00 95.50 87 ASP A CA 1
ATOM 703 C C . ASP A 1 87 ? 12.738 12.828 -7.908 1.00 95.50 87 ASP A C 1
ATOM 705 O O . ASP A 1 87 ? 12.289 13.447 -8.870 1.00 95.50 87 ASP A O 1
ATOM 709 N N . VAL A 1 88 ? 12.446 11.549 -7.688 1.00 97.31 88 VAL A N 1
ATOM 710 C CA . VAL A 1 88 ? 11.517 10.760 -8.500 1.00 97.31 88 VAL A CA 1
ATOM 711 C C . VAL A 1 88 ? 10.446 10.208 -7.575 1.00 97.31 88 VAL A C 1
ATOM 713 O O . VAL A 1 88 ? 10.753 9.593 -6.551 1.00 97.31 88 VAL A O 1
ATOM 716 N N . TYR A 1 89 ? 9.189 10.386 -7.959 1.00 97.62 89 TYR A N 1
ATOM 717 C CA . TYR A 1 89 ? 8.037 9.914 -7.204 1.00 97.62 89 TYR A CA 1
ATOM 718 C C . TYR A 1 89 ? 7.516 8.622 -7.826 1.00 97.62 89 TYR A C 1
ATOM 720 O O . TYR A 1 89 ? 7.388 8.509 -9.046 1.00 97.62 89 TYR A O 1
ATOM 728 N N . VAL A 1 90 ? 7.236 7.627 -6.987 1.00 97.81 90 VAL A N 1
ATOM 729 C CA . VAL A 1 90 ? 6.774 6.307 -7.426 1.00 97.81 90 VAL A CA 1
ATOM 730 C C . VAL A 1 90 ? 5.469 5.975 -6.723 1.00 97.81 90 VAL A C 1
ATOM 732 O O . VAL A 1 90 ? 5.401 6.000 -5.496 1.00 97.81 90 VAL A O 1
ATOM 735 N N . PHE A 1 91 ? 4.458 5.610 -7.507 1.00 97.69 91 PHE A N 1
ATOM 736 C CA . PHE A 1 91 ? 3.164 5.156 -7.014 1.00 97.69 91 PHE A CA 1
ATOM 737 C C . PHE A 1 91 ? 2.957 3.717 -7.471 1.00 97.69 91 PHE A C 1
ATOM 739 O O . PHE A 1 91 ? 2.929 3.432 -8.669 1.00 97.69 91 PHE A O 1
ATOM 746 N N . THR A 1 92 ? 2.826 2.803 -6.517 1.00 98.06 92 THR A N 1
ATOM 747 C CA . THR A 1 92 ? 2.496 1.401 -6.786 1.00 98.06 92 THR A CA 1
ATOM 748 C C . THR A 1 92 ? 1.053 1.154 -6.388 1.00 98.06 92 THR A C 1
ATOM 750 O O . THR A 1 92 ? 0.618 1.630 -5.341 1.00 98.06 92 THR A O 1
ATOM 753 N N . GLY A 1 93 ? 0.335 0.379 -7.188 1.00 96.00 93 GLY A N 1
ATOM 754 C CA . GLY A 1 93 ? -0.974 -0.116 -6.801 1.00 96.00 93 GLY A CA 1
ATOM 755 C C . GLY A 1 93 ? -1.374 -1.348 -7.590 1.00 96.00 93 GLY A C 1
ATOM 756 O O . GLY A 1 93 ? -0.612 -1.889 -8.396 1.00 96.00 93 GLY A O 1
ATOM 757 N N . SER A 1 94 ? -2.595 -1.798 -7.338 1.00 96.94 94 SER A N 1
ATOM 758 C CA . SER A 1 94 ? -3.169 -2.978 -7.969 1.00 96.94 94 SER A CA 1
ATOM 759 C C . SER A 1 94 ? -4.657 -2.770 -8.238 1.00 96.94 94 SER A C 1
ATOM 761 O O . SER A 1 94 ? -5.287 -1.915 -7.615 1.00 96.94 94 SER A O 1
ATOM 763 N N . ILE A 1 95 ? -5.205 -3.491 -9.216 1.00 96.94 95 ILE A N 1
ATOM 764 C CA . ILE A 1 95 ? -6.589 -3.304 -9.666 1.00 96.94 95 ILE A CA 1
ATOM 765 C C . ILE A 1 95 ? -7.230 -4.595 -10.177 1.00 96.94 95 ILE A C 1
ATOM 767 O O . ILE A 1 95 ? -6.577 -5.555 -10.610 1.00 96.94 95 ILE A O 1
ATOM 771 N N . GLY A 1 96 ? -8.559 -4.580 -10.163 1.00 95.81 96 GLY A N 1
ATOM 772 C CA . GLY A 1 96 ? -9.414 -5.669 -10.596 1.00 95.81 96 GLY A CA 1
ATOM 773 C C . GLY A 1 96 ? -9.494 -6.771 -9.550 1.00 95.81 96 GLY A C 1
ATOM 774 O O . GLY A 1 96 ? -8.994 -6.638 -8.436 1.00 95.81 96 GLY A O 1
ATOM 775 N N . HIS A 1 97 ? -10.148 -7.860 -9.924 1.00 96.31 97 HIS A N 1
ATOM 776 C CA . HIS A 1 97 ? -10.470 -8.950 -9.018 1.00 96.31 97 HIS A CA 1
ATOM 777 C C . HIS A 1 97 ? -10.337 -10.278 -9.763 1.00 96.31 97 HIS A C 1
ATOM 779 O O . HIS A 1 97 ? -11.057 -10.527 -10.728 1.00 96.31 97 HIS A O 1
ATOM 785 N N . ALA A 1 98 ? -9.432 -11.129 -9.292 1.00 97.19 98 ALA A N 1
ATOM 786 C CA . ALA A 1 98 ? -9.203 -12.484 -9.789 1.00 97.19 98 ALA A CA 1
ATOM 787 C C . ALA A 1 98 ? -9.521 -13.542 -8.713 1.00 97.19 98 ALA A C 1
ATOM 789 O O . ALA A 1 98 ? -8.980 -14.643 -8.731 1.00 97.19 98 ALA A O 1
ATOM 790 N N . GLY A 1 99 ? -10.388 -13.193 -7.756 1.00 97.75 99 GLY A N 1
ATOM 791 C CA . GLY A 1 99 ? -10.719 -14.009 -6.591 1.00 97.75 99 GLY A CA 1
ATOM 792 C C . GLY A 1 99 ? -10.209 -13.389 -5.293 1.00 97.75 99 GLY A C 1
ATOM 793 O O . GLY A 1 99 ? -9.844 -12.214 -5.241 1.00 97.75 99 GLY A O 1
ATOM 794 N N . SER A 1 100 ? -10.171 -14.197 -4.238 1.00 97.94 100 SER A N 1
ATOM 795 C CA . SER A 1 100 ? -9.725 -13.776 -2.910 1.00 97.94 100 SER A CA 1
ATOM 796 C C . SER A 1 100 ? -9.020 -14.906 -2.167 1.00 97.94 100 SER A C 1
ATOM 798 O O . SER A 1 100 ? -9.331 -16.075 -2.396 1.00 97.94 100 SER A O 1
ATOM 800 N N . ILE A 1 101 ? -8.144 -14.560 -1.227 1.00 98.12 101 ILE A N 1
ATOM 801 C CA . ILE A 1 101 ? -7.478 -15.511 -0.328 1.00 98.12 101 ILE A CA 1
ATOM 802 C C . ILE A 1 101 ? -7.963 -15.354 1.118 1.00 98.12 101 ILE A C 1
ATOM 804 O O . ILE A 1 101 ? -8.383 -14.273 1.538 1.00 98.12 101 ILE A O 1
ATOM 808 N N . GLY A 1 102 ? -7.849 -16.434 1.891 1.00 96.88 102 GLY A N 1
ATOM 809 C CA . GLY A 1 102 ? -8.085 -16.410 3.331 1.00 96.88 102 GLY A CA 1
ATOM 810 C C . GLY A 1 102 ? -9.546 -16.262 3.755 1.00 96.88 102 GLY A C 1
ATOM 811 O O . GLY A 1 102 ? -10.463 -16.181 2.937 1.00 96.88 102 GLY A O 1
ATOM 812 N N . LYS A 1 103 ? -9.768 -16.233 5.073 1.00 93.81 103 LYS A N 1
ATOM 813 C CA . LYS A 1 103 ? -11.113 -16.080 5.655 1.00 93.81 103 LYS A CA 1
ATOM 814 C C . LYS A 1 103 ? -11.609 -14.644 5.533 1.00 93.81 103 LYS A C 1
ATOM 816 O O . LYS A 1 103 ? -12.807 -14.437 5.361 1.00 93.81 103 LYS A O 1
ATOM 821 N N . ASN A 1 104 ? -10.689 -13.679 5.566 1.00 93.69 104 ASN A N 1
ATOM 822 C CA . ASN A 1 104 ? -11.010 -12.259 5.433 1.00 93.69 104 ASN A CA 1
ATOM 823 C C . ASN A 1 104 ? -11.160 -11.810 3.971 1.00 93.69 104 ASN A C 1
ATOM 825 O O . ASN A 1 104 ? -11.342 -10.625 3.717 1.00 93.69 104 ASN A O 1
ATOM 829 N N . LYS A 1 105 ? -11.110 -12.746 3.009 1.00 96.12 105 LYS A N 1
ATOM 830 C CA . LYS A 1 105 ? -11.337 -12.498 1.576 1.00 96.12 105 LYS A CA 1
ATOM 831 C C . LYS A 1 105 ? -10.459 -11.376 1.016 1.00 96.12 105 LYS A C 1
ATOM 833 O O . LYS A 1 105 ? -10.940 -10.485 0.321 1.00 96.12 105 LYS A O 1
ATOM 838 N N . VAL A 1 106 ? -9.154 -11.444 1.277 1.00 97.50 106 VAL A N 1
ATOM 839 C CA . VAL A 1 106 ? -8.194 -10.488 0.712 1.00 97.50 106 VAL A CA 1
ATOM 840 C C . VAL A 1 106 ? -8.204 -10.635 -0.809 1.00 97.50 106 VAL A C 1
ATOM 842 O O . VAL A 1 106 ? -7.867 -11.699 -1.330 1.00 97.50 106 VAL A O 1
ATOM 845 N N . THR A 1 107 ? -8.616 -9.586 -1.517 1.00 97.69 107 THR A N 1
ATOM 846 C CA . THR A 1 107 ? -8.755 -9.592 -2.978 1.00 97.69 107 THR A CA 1
ATOM 847 C C . THR A 1 107 ? -7.427 -9.892 -3.664 1.00 97.69 107 THR A C 1
ATOM 849 O O . THR A 1 107 ? -6.415 -9.246 -3.395 1.00 97.69 107 THR A O 1
ATOM 852 N N . ILE A 1 108 ? -7.444 -10.840 -4.599 1.00 98.56 108 ILE A N 1
ATOM 853 C CA . ILE A 1 108 ? -6.355 -11.052 -5.549 1.00 98.56 108 ILE A CA 1
ATOM 854 C C . ILE A 1 108 ? -6.560 -10.045 -6.688 1.00 98.56 108 ILE A C 1
ATOM 856 O O . ILE A 1 108 ? -7.549 -10.161 -7.420 1.00 98.56 108 ILE A O 1
ATOM 860 N N . PRO A 1 109 ? -5.669 -9.059 -6.874 1.00 98.56 109 PRO A N 1
ATOM 861 C CA . PRO A 1 109 ? -5.793 -8.139 -7.992 1.00 98.56 109 PRO A CA 1
ATOM 862 C C . PRO A 1 109 ? -5.515 -8.864 -9.307 1.00 98.56 109 PRO A C 1
ATOM 864 O O . PRO A 1 109 ? -4.672 -9.757 -9.365 1.00 98.56 109 PRO A O 1
ATOM 867 N N . SER A 1 110 ? -6.189 -8.451 -10.377 1.00 98.50 110 SER A N 1
ATOM 868 C CA . SER A 1 110 ? -5.927 -8.968 -11.730 1.00 98.50 110 SER A CA 1
ATOM 869 C C . SER A 1 110 ? -4.655 -8.379 -12.347 1.00 98.50 110 SER A C 1
ATOM 871 O O . SER A 1 110 ? -3.994 -9.030 -13.151 1.00 98.50 110 SER A O 1
ATOM 873 N N . HIS A 1 111 ? -4.313 -7.146 -11.966 1.00 98.56 111 HIS A N 1
ATOM 874 C CA . HIS A 1 111 ? -3.205 -6.381 -12.525 1.00 98.56 111 HIS A CA 1
ATOM 875 C C . HIS A 1 111 ? -2.511 -5.555 -11.451 1.00 98.56 111 HIS A C 1
ATOM 877 O O . HIS A 1 111 ? -3.127 -5.113 -10.478 1.00 98.56 111 HIS A O 1
ATOM 883 N N . LEU A 1 112 ? -1.229 -5.310 -11.680 1.00 98.62 112 LEU A N 1
ATOM 884 C CA . LEU A 1 112 ? -0.343 -4.504 -10.857 1.00 98.62 112 LEU A CA 1
ATOM 885 C C . LEU A 1 112 ? 0.184 -3.353 -11.710 1.00 98.62 112 LEU A C 1
ATOM 887 O O . LEU A 1 112 ? 0.503 -3.546 -12.888 1.00 98.62 112 LEU A O 1
ATOM 891 N N . TYR A 1 113 ? 0.327 -2.172 -11.116 1.00 98.56 113 TYR A N 1
ATOM 892 C CA . TYR A 1 113 ? 0.918 -1.028 -11.798 1.00 98.56 113 TYR A CA 1
ATOM 893 C C . TYR A 1 113 ? 1.966 -0.319 -10.947 1.00 98.56 113 TYR A C 1
ATOM 895 O O . TYR A 1 113 ? 1.901 -0.302 -9.716 1.00 98.56 113 TYR A O 1
ATOM 903 N N . LYS A 1 114 ? 2.950 0.277 -11.623 1.00 98.56 114 LYS A N 1
ATOM 904 C CA . LYS A 1 114 ? 3.945 1.158 -11.004 1.00 98.56 114 LYS A CA 1
ATOM 905 C C . LYS A 1 114 ? 4.129 2.396 -11.865 1.00 98.56 114 LYS A C 1
ATOM 907 O O . LYS A 1 114 ? 4.778 2.323 -12.906 1.00 98.56 114 LYS A O 1
ATOM 912 N N . LEU A 1 115 ? 3.551 3.505 -11.420 1.00 98.56 115 LEU A N 1
ATOM 913 C CA . LEU A 1 115 ? 3.706 4.833 -12.002 1.00 98.56 115 LEU A CA 1
ATOM 914 C C . LEU A 1 115 ? 5.008 5.451 -11.496 1.00 98.56 115 LEU A C 1
ATOM 916 O O . LEU A 1 115 ? 5.250 5.494 -10.290 1.00 98.56 115 LEU A O 1
ATOM 920 N N . VAL A 1 116 ? 5.836 5.928 -12.417 1.00 98.50 116 VAL A N 1
ATOM 921 C CA . VAL A 1 116 ? 7.074 6.653 -12.131 1.00 98.50 116 VAL A CA 1
ATOM 922 C C . VAL A 1 116 ? 6.918 8.066 -12.668 1.00 98.50 116 VAL A C 1
ATOM 924 O O . VAL A 1 116 ? 6.552 8.238 -13.828 1.00 98.50 116 VAL A O 1
ATOM 927 N N . TYR A 1 117 ? 7.192 9.058 -11.826 1.00 98.31 117 TYR A N 1
ATOM 928 C CA . TYR A 1 117 ? 7.115 10.473 -12.158 1.00 98.31 117 TYR A CA 1
ATOM 929 C C . TYR A 1 117 ? 8.439 11.169 -11.852 1.00 98.31 117 TYR A C 1
ATOM 931 O O . TYR A 1 117 ? 8.917 11.149 -10.718 1.00 98.31 117 TYR A O 1
ATOM 939 N N . ASP A 1 118 ? 9.013 11.790 -12.877 1.00 97.56 118 ASP A N 1
ATOM 940 C CA . ASP A 1 118 ? 10.198 12.636 -12.797 1.00 97.56 118 ASP A CA 1
ATOM 941 C C . ASP A 1 118 ? 9.773 14.099 -13.036 1.00 97.56 118 ASP A C 1
ATOM 943 O O . ASP A 1 118 ? 9.542 14.482 -14.189 1.00 97.56 118 ASP A O 1
ATOM 947 N N . PRO A 1 119 ? 9.658 14.925 -11.978 1.00 96.12 119 PRO A N 1
ATOM 948 C CA . PRO A 1 119 ? 9.273 16.328 -12.094 1.00 96.12 119 PRO A CA 1
ATOM 949 C C . PRO A 1 119 ? 10.303 17.176 -12.829 1.00 96.12 119 PRO A C 1
ATOM 951 O O . PRO A 1 119 ? 9.928 18.128 -13.507 1.00 96.12 119 PRO A O 1
ATOM 954 N N . HIS A 1 120 ? 11.591 16.835 -12.727 1.00 95.44 120 HIS A N 1
ATOM 955 C CA . HIS A 1 120 ? 12.646 17.580 -13.410 1.00 95.44 120 HIS A CA 1
ATOM 956 C C . HIS A 1 120 ? 12.462 17.505 -14.930 1.00 95.44 120 HIS A C 1
ATOM 958 O O . HIS A 1 120 ? 12.731 18.463 -15.649 1.00 95.44 120 HIS A O 1
ATOM 964 N N . LYS A 1 121 ? 11.975 16.363 -15.424 1.00 95.00 121 LYS A N 1
ATOM 965 C CA . LYS A 1 121 ? 11.638 16.166 -16.840 1.00 95.00 121 LYS A CA 1
ATOM 966 C C . LYS A 1 121 ? 10.160 16.368 -17.160 1.00 95.00 121 LYS A C 1
ATOM 968 O O . LYS A 1 121 ? 9.788 16.206 -18.317 1.00 95.00 121 LYS A O 1
ATOM 973 N N . LYS A 1 122 ? 9.324 16.631 -16.149 1.00 95.06 122 LYS A N 1
ATOM 974 C CA . LYS A 1 122 ? 7.854 16.613 -16.237 1.00 95.06 122 LYS A CA 1
ATOM 975 C C . LYS A 1 122 ? 7.340 15.388 -17.002 1.00 95.06 122 LYS A C 1
ATOM 977 O O . LYS A 1 122 ? 6.471 15.482 -17.866 1.00 95.06 122 LYS A O 1
ATOM 982 N N . LEU A 1 123 ? 7.913 14.226 -16.699 1.00 95.38 123 LEU A N 1
ATOM 983 C CA . LEU A 1 123 ? 7.660 12.979 -17.413 1.00 95.38 123 LEU A CA 1
ATOM 984 C C . LEU A 1 123 ? 7.056 11.950 -16.463 1.00 95.38 123 LEU A C 1
ATOM 986 O O . LEU A 1 123 ? 7.596 11.720 -15.381 1.00 95.38 123 LEU A O 1
ATOM 990 N N . ALA A 1 124 ? 5.985 11.282 -16.895 1.00 97.62 124 ALA A N 1
ATOM 991 C CA . ALA A 1 124 ? 5.423 10.144 -16.182 1.00 97.62 124 ALA A CA 1
ATOM 992 C C . ALA A 1 124 ? 5.108 8.972 -17.118 1.00 97.62 124 ALA A C 1
ATOM 994 O O . ALA A 1 124 ? 4.609 9.158 -18.227 1.00 97.62 124 ALA A O 1
ATOM 995 N N . TRP A 1 125 ? 5.368 7.756 -16.643 1.00 97.94 125 TRP A N 1
ATOM 996 C CA . TRP A 1 125 ? 5.022 6.507 -17.323 1.00 97.94 125 TRP A CA 1
ATOM 997 C C . TRP A 1 125 ? 4.679 5.433 -16.296 1.00 97.94 125 TRP A C 1
ATOM 999 O O . TRP A 1 125 ? 5.116 5.507 -15.144 1.00 97.94 125 TRP A O 1
ATOM 1009 N N . ALA A 1 126 ? 3.927 4.413 -16.703 1.00 98.44 126 ALA A N 1
ATOM 1010 C CA . ALA A 1 126 ? 3.552 3.333 -15.804 1.00 98.44 126 ALA A CA 1
ATOM 1011 C C . ALA A 1 126 ? 3.885 1.957 -16.367 1.00 98.44 126 ALA A C 1
ATOM 1013 O O . ALA A 1 126 ? 3.587 1.633 -17.512 1.00 98.44 126 ALA A O 1
ATOM 1014 N N . TYR A 1 127 ? 4.467 1.106 -15.530 1.00 98.62 127 TYR A N 1
ATOM 1015 C CA . TYR A 1 127 ? 4.462 -0.327 -15.786 1.00 98.62 127 TYR A CA 1
ATOM 1016 C C . TYR A 1 127 ? 3.059 -0.871 -15.517 1.00 98.62 127 TYR A C 1
ATOM 1018 O O . TYR A 1 127 ? 2.444 -0.484 -14.524 1.00 98.62 127 TYR A O 1
ATOM 1026 N N . TRP A 1 128 ? 2.581 -1.773 -16.373 1.00 98.31 128 TRP A N 1
ATOM 1027 C CA . TRP A 1 128 ? 1.281 -2.432 -16.253 1.00 98.31 128 TRP A CA 1
ATOM 1028 C C . TRP A 1 128 ? 1.455 -3.929 -16.495 1.00 98.31 128 TRP A C 1
ATOM 1030 O O . TRP A 1 128 ? 1.862 -4.331 -17.586 1.00 98.31 128 TRP A O 1
ATOM 1040 N N . VAL A 1 129 ? 1.206 -4.750 -15.475 1.00 98.56 129 VAL A N 1
ATOM 1041 C CA . VAL A 1 129 ? 1.534 -6.183 -15.502 1.00 98.56 129 VAL A CA 1
ATOM 1042 C C . VAL A 1 129 ? 0.365 -7.002 -14.960 1.00 98.56 129 VAL A C 1
ATOM 1044 O O . VAL A 1 129 ? -0.169 -6.692 -13.898 1.00 98.56 129 VAL A O 1
ATOM 1047 N N . GLU A 1 130 ? -0.024 -8.059 -15.671 1.00 98.44 130 GLU A N 1
ATOM 1048 C CA . GLU A 1 130 ? -0.994 -9.052 -15.188 1.00 98.44 130 GLU A CA 1
ATOM 1049 C C . GLU A 1 130 ? -0.465 -9.773 -13.941 1.00 98.44 130 GLU A C 1
ATOM 1051 O O . GLU A 1 130 ? 0.710 -10.129 -13.878 1.00 98.44 130 GLU A O 1
ATOM 1056 N N . ASN A 1 131 ? -1.317 -10.030 -12.951 1.00 98.56 131 ASN A N 1
ATOM 1057 C CA . ASN A 1 131 ? -0.939 -10.738 -11.725 1.00 98.56 131 ASN A CA 1
ATOM 1058 C C . ASN A 1 131 ? -1.059 -12.265 -11.885 1.00 98.56 131 ASN A C 1
ATOM 1060 O O . ASN A 1 131 ? -1.809 -12.932 -11.173 1.00 98.56 131 ASN A O 1
ATOM 1064 N N . THR A 1 132 ? -0.326 -12.817 -12.849 1.00 98.31 132 THR A N 1
ATOM 1065 C CA . THR A 1 132 ? -0.290 -14.254 -13.166 1.00 98.31 132 THR A CA 1
ATOM 1066 C C . THR A 1 132 ? 1.147 -14.765 -13.170 1.00 98.31 132 THR A C 1
ATOM 1068 O O . THR A 1 132 ? 2.100 -13.980 -13.229 1.00 98.31 132 THR A O 1
ATOM 1071 N N . ASN A 1 133 ? 1.332 -16.084 -13.097 1.00 97.69 133 ASN A N 1
ATOM 1072 C CA . ASN A 1 133 ? 2.672 -16.670 -13.164 1.00 97.69 133 ASN A CA 1
ATOM 1073 C C . ASN A 1 133 ? 3.243 -16.658 -14.590 1.00 97.69 133 ASN A C 1
ATOM 1075 O O . ASN A 1 133 ? 4.458 -16.716 -14.773 1.00 97.69 133 ASN A O 1
ATOM 1079 N N . GLU A 1 134 ? 2.362 -16.533 -15.578 1.00 97.81 134 GLU A N 1
ATOM 1080 C CA . GLU A 1 134 ? 2.626 -16.523 -17.013 1.00 97.81 134 GLU A CA 1
ATOM 1081 C C . GLU A 1 134 ? 2.791 -15.096 -17.563 1.00 97.81 134 GLU A C 1
ATOM 1083 O O . GLU A 1 134 ? 3.008 -14.916 -18.763 1.00 97.81 134 GLU A O 1
ATOM 1088 N N . ALA A 1 135 ? 2.686 -14.080 -16.698 1.00 96.62 135 ALA A N 1
ATOM 1089 C CA . ALA A 1 135 ? 2.719 -12.677 -17.079 1.00 96.62 135 ALA A CA 1
ATOM 1090 C C . ALA A 1 135 ? 3.955 -12.340 -17.925 1.00 96.62 135 ALA A C 1
ATOM 1092 O O . ALA A 1 135 ? 5.100 -12.624 -17.559 1.00 96.62 135 ALA A O 1
ATOM 1093 N N . GLN A 1 136 ? 3.712 -11.667 -19.047 1.00 94.44 136 GLN A N 1
ATOM 1094 C CA . GLN A 1 136 ? 4.755 -11.208 -19.957 1.00 94.44 136 GLN A CA 1
ATOM 1095 C C . GLN A 1 136 ? 4.939 -9.698 -19.862 1.00 94.44 136 GLN A C 1
ATOM 1097 O O . GLN A 1 136 ? 3.988 -8.942 -19.655 1.00 94.44 136 GLN A O 1
ATOM 1102 N N . MET A 1 137 ? 6.182 -9.251 -20.039 1.00 95.69 137 MET A N 1
ATOM 1103 C CA . MET A 1 137 ? 6.497 -7.831 -19.971 1.00 95.69 137 MET A CA 1
ATOM 1104 C C . MET A 1 137 ? 6.057 -7.134 -21.250 1.00 95.69 137 MET A C 1
ATOM 1106 O O . MET A 1 137 ? 6.459 -7.530 -22.342 1.00 95.69 137 MET A O 1
ATOM 1110 N N . ARG A 1 138 ? 5.281 -6.063 -21.100 1.00 93.75 138 ARG A N 1
ATOM 1111 C CA . ARG A 1 138 ? 4.931 -5.142 -22.185 1.00 93.75 138 ARG A CA 1
ATOM 1112 C C . ARG A 1 138 ? 5.665 -3.810 -22.003 1.00 93.75 138 ARG A C 1
ATOM 1114 O O . ARG A 1 138 ? 6.134 -3.528 -20.895 1.00 93.75 138 ARG A O 1
ATOM 1121 N N . PRO A 1 139 ? 5.790 -2.990 -23.060 1.00 95.25 139 PRO A N 1
ATOM 1122 C CA . PRO A 1 139 ? 6.255 -1.617 -22.911 1.00 95.25 139 PRO A CA 1
ATOM 1123 C C . PRO A 1 139 ? 5.422 -0.856 -21.866 1.00 95.25 139 PRO A C 1
ATOM 1125 O O . PRO A 1 139 ? 4.226 -1.134 -21.734 1.00 95.25 139 PRO A O 1
ATOM 1128 N N . PRO A 1 140 ? 6.022 0.088 -21.118 1.00 97.31 140 PRO A N 1
ATOM 1129 C CA . PRO A 1 140 ? 5.261 0.935 -20.212 1.00 97.31 140 PRO A CA 1
ATOM 1130 C C . PRO A 1 140 ? 4.166 1.723 -20.936 1.00 97.31 140 PRO A C 1
ATOM 1132 O O . PRO A 1 140 ? 4.354 2.156 -22.072 1.00 97.31 140 PRO A O 1
ATOM 1135 N N . ILE A 1 141 ? 3.047 1.928 -20.250 1.00 97.38 141 ILE A N 1
ATOM 1136 C CA . ILE A 1 141 ? 1.914 2.721 -20.728 1.00 97.38 141 ILE A CA 1
ATOM 1137 C C . ILE A 1 141 ? 2.080 4.196 -20.346 1.00 97.38 141 ILE A C 1
ATOM 1139 O O . ILE A 1 141 ? 2.836 4.545 -19.429 1.00 97.38 141 ILE A O 1
ATOM 1143 N N . SER A 1 142 ? 1.350 5.068 -21.040 1.00 97.38 142 SER A N 1
ATOM 1144 C CA . SER A 1 142 ? 1.333 6.501 -20.736 1.00 97.38 142 SER A CA 1
ATOM 1145 C C . SER A 1 142 ? 0.599 6.797 -19.422 1.00 97.38 142 SER A C 1
ATOM 1147 O O . SER A 1 142 ? -0.217 6.005 -18.943 1.00 97.38 142 SER A O 1
ATOM 1149 N N . TYR A 1 143 ? 0.858 7.973 -18.842 1.00 96.75 143 TYR A N 1
ATOM 1150 C CA . TYR A 1 143 ? 0.120 8.452 -17.669 1.00 96.75 143 TYR A CA 1
ATOM 1151 C C . TYR A 1 143 ? -1.388 8.558 -17.942 1.00 96.75 143 TYR A C 1
ATOM 1153 O O . TYR A 1 143 ? -2.196 8.098 -17.139 1.00 96.75 143 TYR A O 1
ATOM 1161 N N . THR A 1 144 ? -1.774 9.071 -19.113 1.00 95.31 144 THR A N 1
ATOM 1162 C CA . THR A 1 144 ? -3.180 9.164 -19.530 1.00 95.31 144 THR A CA 1
ATOM 1163 C C . THR A 1 144 ? -3.839 7.792 -19.636 1.00 95.31 144 THR A C 1
ATOM 1165 O O . THR A 1 144 ? -4.964 7.618 -19.170 1.00 95.31 144 THR A O 1
ATOM 1168 N N . GLU A 1 145 ? -3.146 6.802 -20.201 1.00 97.06 145 GLU A N 1
ATOM 1169 C CA . GLU A 1 145 ? -3.671 5.439 -20.281 1.00 97.06 145 GLU A CA 1
ATOM 1170 C C . GLU A 1 145 ? -3.832 4.821 -18.882 1.00 97.06 145 GLU A C 1
ATOM 1172 O O . GLU A 1 145 ? -4.831 4.148 -18.619 1.00 97.06 145 GLU A O 1
ATOM 1177 N N . LEU A 1 146 ? -2.910 5.087 -17.948 1.00 97.25 146 LEU A N 1
ATOM 1178 C CA . LEU A 1 146 ? -3.067 4.645 -16.561 1.00 97.25 146 LEU A CA 1
ATOM 1179 C C . LEU A 1 146 ? -4.322 5.251 -15.914 1.00 97.25 146 LEU A C 1
ATOM 1181 O O . LEU A 1 146 ? -5.082 4.510 -15.289 1.00 97.25 146 LEU A O 1
ATOM 1185 N N . ILE A 1 147 ? -4.569 6.558 -16.076 1.00 94.75 147 ILE A N 1
ATOM 1186 C CA . ILE A 1 147 ? -5.789 7.214 -15.567 1.00 94.75 147 ILE A CA 1
ATOM 1187 C C . ILE A 1 147 ? -7.031 6.534 -16.151 1.00 94.75 147 ILE A C 1
ATOM 1189 O O . ILE A 1 147 ? -7.946 6.194 -15.410 1.00 94.75 147 ILE A O 1
ATOM 1193 N N . GLN A 1 148 ? -7.056 6.271 -17.461 1.00 94.62 148 GLN A N 1
ATOM 1194 C CA . GLN A 1 148 ? -8.185 5.594 -18.110 1.00 94.62 148 GLN A CA 1
ATOM 1195 C C . GLN A 1 148 ? -8.428 4.186 -17.551 1.00 94.62 148 GLN A C 1
ATOM 1197 O O . GLN A 1 148 ? -9.577 3.798 -17.351 1.00 94.62 148 GLN A O 1
ATOM 1202 N N . LYS A 1 149 ? -7.364 3.421 -17.278 1.00 94.44 149 LYS A N 1
ATOM 1203 C CA . LYS A 1 149 ? -7.480 2.058 -16.735 1.00 94.44 149 LYS A CA 1
ATOM 1204 C C . LYS A 1 149 ? -7.852 2.024 -15.253 1.00 94.44 149 LYS A C 1
ATOM 1206 O O . LYS A 1 149 ? -8.494 1.073 -14.821 1.00 94.44 149 LYS A O 1
ATOM 1211 N N . THR A 1 150 ? -7.408 3.010 -14.474 1.00 94.00 150 THR A N 1
ATOM 1212 C CA . THR A 1 150 ? -7.555 3.017 -13.007 1.00 94.00 150 THR A CA 1
ATOM 1213 C C . THR A 1 150 ? -8.701 3.883 -12.504 1.00 94.00 150 THR A C 1
ATOM 1215 O O . THR A 1 150 ? -9.204 3.650 -11.410 1.00 94.00 150 THR A O 1
ATOM 1218 N N . GLY A 1 151 ? -9.107 4.888 -13.279 1.00 92.56 151 GLY A N 1
ATOM 1219 C CA . GLY A 1 151 ? -10.012 5.948 -12.846 1.00 92.56 151 GLY A CA 1
ATOM 1220 C C . GLY A 1 151 ? -9.388 6.948 -11.864 1.00 92.56 151 GLY A C 1
ATOM 1221 O O . GLY A 1 151 ? -10.112 7.792 -11.342 1.00 92.56 151 GLY A O 1
ATOM 1222 N N . ILE A 1 152 ? -8.078 6.866 -11.592 1.00 90.81 152 ILE A N 1
ATOM 1223 C CA . ILE A 1 152 ? -7.382 7.714 -10.615 1.00 90.81 152 ILE A CA 1
ATOM 1224 C C . ILE A 1 152 ? -6.558 8.764 -11.359 1.00 90.81 152 ILE A C 1
ATOM 1226 O O . ILE A 1 152 ? -5.632 8.413 -12.088 1.00 90.81 152 ILE A O 1
ATOM 1230 N N . ASP A 1 153 ? -6.862 10.043 -11.135 1.00 90.62 153 ASP A N 1
ATOM 1231 C CA . ASP A 1 153 ? -5.979 11.151 -11.505 1.00 90.62 153 ASP A CA 1
ATOM 1232 C C . ASP A 1 153 ? -5.066 11.489 -10.320 1.00 90.62 153 ASP A C 1
ATOM 1234 O O . ASP A 1 153 ? -5.526 11.822 -9.230 1.00 90.62 153 ASP A O 1
ATOM 1238 N N . PHE A 1 154 ? -3.758 11.375 -10.535 1.00 91.25 154 PHE A N 1
ATOM 1239 C CA . PHE A 1 154 ? -2.725 11.675 -9.544 1.00 91.25 154 PHE A CA 1
ATOM 1240 C C . PHE A 1 154 ? -2.307 13.156 -9.578 1.00 91.25 154 PHE A C 1
ATOM 1242 O O . PHE A 1 154 ? -1.433 13.558 -8.811 1.00 91.25 154 PHE A O 1
ATOM 1249 N N . HIS A 1 155 ? -2.909 13.956 -10.469 1.00 92.50 155 HIS A N 1
ATOM 1250 C CA . HIS A 1 155 ? -2.669 15.387 -10.659 1.00 92.50 155 HIS A CA 1
ATOM 1251 C C . HIS A 1 155 ? -1.187 15.744 -10.865 1.00 92.50 155 HIS A C 1
ATOM 1253 O O . HIS A 1 155 ? -0.685 16.745 -10.351 1.00 92.50 155 HIS A O 1
ATOM 1259 N N . LEU A 1 156 ? -0.469 14.911 -11.626 1.00 93.12 156 LEU A N 1
ATOM 1260 C CA . LEU A 1 156 ? 0.949 15.117 -11.916 1.00 93.12 156 LEU A CA 1
ATOM 1261 C C . LEU A 1 156 ? 1.142 16.160 -13.031 1.00 93.12 156 LEU A C 1
ATOM 1263 O O . LEU A 1 156 ? 0.553 16.005 -14.105 1.00 93.12 156 LEU A O 1
ATOM 1267 N N . PRO A 1 157 ? 1.993 17.186 -12.839 1.00 92.31 157 PRO A N 1
ATOM 1268 C CA . PRO A 1 157 ? 2.266 18.174 -13.876 1.00 92.31 157 PRO A CA 1
ATOM 1269 C C . PRO A 1 157 ? 3.246 17.606 -14.914 1.00 92.31 157 PRO A C 1
ATOM 1271 O O . PRO A 1 157 ? 4.462 17.758 -14.799 1.00 92.31 157 PRO A O 1
ATOM 1274 N N . VAL A 1 158 ? 2.704 16.929 -15.928 1.00 91.31 158 VAL A N 1
ATOM 1275 C CA . VAL A 1 158 ? 3.464 16.339 -17.042 1.00 91.31 158 VAL A CA 1
ATOM 1276 C C . VAL A 1 158 ? 3.427 17.220 -18.292 1.00 91.31 158 VAL A C 1
ATOM 1278 O O . VAL A 1 158 ? 2.428 17.887 -18.557 1.00 91.31 158 VAL A O 1
ATOM 1281 N N . GLU A 1 159 ? 4.495 17.206 -19.090 1.00 80.44 159 GLU A N 1
ATOM 1282 C CA . GLU A 1 159 ? 4.464 17.782 -20.438 1.00 80.44 159 GLU A CA 1
ATOM 1283 C C . GLU A 1 159 ? 3.702 16.831 -21.367 1.00 80.44 159 GLU A C 1
ATOM 1285 O O . GLU A 1 159 ? 4.084 15.677 -21.570 1.00 80.44 159 GLU A O 1
ATOM 1290 N N . SER A 1 160 ? 2.568 17.297 -21.893 1.00 58.12 160 SER A N 1
ATOM 1291 C CA . SER A 1 160 ? 1.727 16.512 -22.792 1.00 58.12 160 SER A CA 1
ATOM 1292 C C . SER A 1 160 ? 2.464 16.251 -24.105 1.00 58.12 160 SER A C 1
ATOM 1294 O O . SER A 1 160 ? 2.590 17.155 -24.932 1.00 58.12 160 SER A O 1
ATOM 1296 N N . SER A 1 161 ? 2.905 15.015 -24.335 1.00 49.59 161 SER A N 1
ATOM 1297 C CA . SER A 1 161 ? 3.140 14.539 -25.697 1.00 49.59 161 SER A CA 1
ATOM 1298 C C . SER A 1 161 ? 1.795 14.066 -26.256 1.00 49.59 161 SER A C 1
ATOM 1300 O O . SER A 1 161 ? 1.258 13.050 -25.833 1.00 49.59 161 SER A O 1
ATOM 1302 N N . GLU A 1 162 ? 1.243 14.875 -27.163 1.00 39.75 162 GLU A N 1
ATOM 1303 C CA . GLU A 1 162 ? 0.033 14.643 -27.970 1.00 39.75 162 GLU A CA 1
ATOM 1304 C C . GLU A 1 162 ? -1.325 14.740 -27.251 1.00 39.75 162 GLU A C 1
ATOM 1306 O O . GLU A 1 162 ? -1.965 13.773 -26.841 1.00 39.75 162 GLU A O 1
ATOM 1311 N N . SER A 1 163 ? -1.833 15.971 -27.209 1.00 34.81 163 SER A N 1
ATOM 1312 C CA . SER A 1 163 ? -3.241 16.288 -27.015 1.00 34.81 163 SER A CA 1
ATOM 1313 C C . SER A 1 163 ? -4.076 15.859 -28.233 1.00 34.81 163 SER A C 1
ATOM 1315 O O . SER A 1 163 ? -4.070 16.503 -29.279 1.00 34.81 163 SER A O 1
ATOM 1317 N N . LYS A 1 164 ? -4.897 14.816 -28.076 1.00 35.03 164 LYS A N 1
ATOM 1318 C CA . LYS A 1 164 ? -6.224 14.803 -28.713 1.00 35.03 164 LYS A CA 1
ATOM 1319 C C . LYS A 1 164 ? -7.233 15.282 -27.672 1.00 35.03 164 LYS A C 1
ATOM 1321 O O . LYS A 1 164 ? -7.141 14.848 -26.522 1.00 35.03 164 LYS A O 1
ATOM 1326 N N . PRO A 1 165 ? -8.151 16.197 -28.025 1.00 36.94 165 PRO A N 1
ATOM 1327 C CA . PRO A 1 165 ? -9.067 16.784 -27.062 1.00 36.94 165 PRO A CA 1
ATOM 1328 C C . PRO A 1 165 ? -9.904 15.672 -26.432 1.00 36.94 165 PRO A C 1
ATOM 1330 O O . PRO A 1 165 ? -10.617 14.941 -27.119 1.00 36.94 165 PRO A O 1
ATOM 1333 N N . VAL A 1 166 ? -9.789 15.537 -25.113 1.00 41.03 166 VAL A N 1
ATOM 1334 C CA . VAL A 1 166 ? -10.724 14.755 -24.314 1.00 41.03 166 VAL A CA 1
ATOM 1335 C C . VAL A 1 166 ? -12.083 15.413 -24.521 1.00 41.03 166 VAL A C 1
ATOM 1337 O O . VAL A 1 166 ? -12.286 16.557 -24.114 1.00 41.03 166 VAL A O 1
ATOM 1340 N N . LEU A 1 167 ? -12.990 14.719 -25.214 1.00 34.34 167 LEU A N 1
ATOM 1341 C CA . LEU A 1 167 ? -14.398 15.094 -25.258 1.00 34.34 167 LEU A CA 1
ATOM 1342 C C . LEU A 1 167 ? -14.846 15.311 -23.815 1.00 34.34 167 LEU A C 1
ATOM 1344 O O . LEU A 1 167 ? -14.759 14.397 -22.992 1.00 34.34 167 LEU A O 1
ATOM 1348 N N . GLN A 1 168 ? -15.277 16.536 -23.512 1.00 34.81 168 GLN A N 1
ATOM 1349 C CA . GLN A 1 168 ? -15.925 16.838 -22.249 1.00 34.81 168 GLN A CA 1
ATOM 1350 C C . GLN A 1 168 ? -17.123 15.900 -22.136 1.00 34.81 168 GLN A C 1
ATOM 1352 O O . GLN A 1 168 ? -18.103 16.020 -22.871 1.00 34.81 168 GLN A O 1
ATOM 1357 N N . VAL A 1 169 ? -17.016 14.918 -21.244 1.00 34.59 169 VAL A N 1
ATOM 1358 C CA . VAL A 1 169 ? -18.155 14.096 -20.869 1.00 34.59 169 VAL A CA 1
ATOM 1359 C C . VAL A 1 169 ? -19.093 15.028 -20.120 1.00 34.59 169 VAL A C 1
ATOM 1361 O O . VAL A 1 169 ? -18.869 15.348 -18.953 1.00 34.59 169 VAL A O 1
ATOM 1364 N N . ASN A 1 170 ? -20.122 15.493 -20.823 1.00 34.72 170 ASN A N 1
ATOM 1365 C CA . ASN A 1 170 ? -21.280 16.129 -20.222 1.00 34.72 170 ASN A CA 1
ATOM 1366 C C . ASN A 1 170 ? -21.819 15.177 -19.151 1.00 34.72 170 ASN A C 1
ATOM 1368 O O . ASN A 1 170 ? -22.428 14.153 -19.466 1.00 34.72 170 ASN A O 1
ATOM 1372 N N . LYS A 1 171 ? -21.568 15.495 -17.877 1.00 38.81 171 LYS A N 1
ATOM 1373 C CA . LYS A 1 171 ? -22.228 14.843 -16.748 1.00 38.81 171 LYS A CA 1
ATOM 1374 C C . LYS A 1 171 ? -23.691 15.270 -16.756 1.00 38.81 171 LYS A C 1
ATOM 1376 O O . LYS A 1 171 ? -24.072 16.246 -16.118 1.00 38.81 171 LYS A O 1
ATOM 1381 N N . GLY A 1 172 ? -24.497 14.527 -17.505 1.00 31.55 172 GLY A N 1
ATOM 1382 C CA . GLY A 1 172 ? -25.929 14.463 -17.283 1.00 31.55 172 GLY A CA 1
ATOM 1383 C C . GLY A 1 172 ? -26.200 13.910 -15.882 1.00 31.55 172 GLY A C 1
ATOM 1384 O O . GLY A 1 172 ? -25.715 12.844 -15.513 1.00 31.55 172 GLY A O 1
ATOM 1385 N N . VAL A 1 173 ? -26.953 14.688 -15.110 1.00 35.53 173 VAL A N 1
ATOM 1386 C CA . VAL A 1 173 ? -27.841 14.277 -14.008 1.00 35.53 173 VAL A CA 1
ATOM 1387 C C . VAL A 1 173 ? -28.565 12.985 -14.457 1.00 35.53 173 VAL A C 1
ATOM 1389 O O . VAL A 1 173 ? -29.013 12.933 -15.595 1.00 35.53 173 VAL A O 1
ATOM 1392 N N . THR A 1 174 ? -28.661 11.860 -13.745 1.00 36.28 174 THR A N 1
ATOM 1393 C CA . THR A 1 174 ? -28.899 11.571 -12.324 1.00 36.28 174 THR A CA 1
ATOM 1394 C C . THR A 1 174 ? -28.635 10.077 -12.127 1.00 36.28 174 THR A C 1
ATOM 1396 O O . THR A 1 174 ? -29.063 9.286 -12.956 1.00 36.28 174 THR A O 1
ATOM 1399 N N . GLU A 1 175 ? -28.040 9.689 -11.007 1.00 29.77 175 GLU A N 1
ATOM 1400 C CA . GLU A 1 175 ? -28.575 8.625 -10.150 1.00 29.77 175 GLU A CA 1
ATOM 1401 C C . GLU A 1 175 ? -27.795 8.693 -8.841 1.00 29.77 175 GLU A C 1
ATOM 1403 O O . GLU A 1 175 ? -26.562 8.652 -8.818 1.00 29.77 175 GLU A O 1
ATOM 1408 N N . SER A 1 176 ? -28.516 8.885 -7.740 1.00 34.44 176 SER A N 1
ATOM 1409 C CA . SER A 1 176 ? -27.968 8.821 -6.395 1.00 34.44 176 SER A CA 1
ATOM 1410 C C . SER A 1 176 ? -27.460 7.403 -6.149 1.00 34.44 176 SER A C 1
ATOM 1412 O O . SER A 1 176 ? -28.188 6.550 -5.643 1.00 34.44 176 SER A O 1
ATOM 1414 N N . ARG A 1 177 ? -26.201 7.137 -6.510 1.00 34.41 177 ARG A N 1
ATOM 1415 C CA . ARG A 1 177 ? -25.468 6.003 -5.955 1.00 34.41 177 ARG A CA 1
ATOM 1416 C C . ARG A 1 177 ? -25.490 6.187 -4.448 1.00 34.41 177 ARG A C 1
ATOM 1418 O O . ARG A 1 177 ? -24.914 7.144 -3.937 1.00 34.41 177 ARG A O 1
ATOM 1425 N N . GLN A 1 178 ? -26.175 5.282 -3.759 1.00 33.41 178 GLN A N 1
ATOM 1426 C CA . GLN A 1 178 ? -26.003 5.075 -2.332 1.00 33.41 178 GLN A CA 1
ATOM 1427 C C . GLN A 1 178 ? -24.503 4.860 -2.111 1.00 33.41 178 GLN A C 1
ATOM 1429 O O . GLN A 1 178 ? -23.948 3.828 -2.491 1.00 33.41 178 GLN A O 1
ATOM 1434 N N . VAL A 1 179 ? -23.818 5.888 -1.616 1.00 37.72 179 VAL A N 1
ATOM 1435 C CA . VAL A 1 179 ? -22.427 5.766 -1.198 1.00 37.72 179 VAL A CA 1
ATOM 1436 C C . VAL A 1 179 ? -22.497 4.901 0.048 1.00 37.72 179 VAL A C 1
ATOM 1438 O O . VAL A 1 179 ? -22.932 5.368 1.091 1.00 37.72 179 VAL A O 1
ATOM 1441 N N . LEU A 1 180 ? -22.173 3.614 -0.082 1.00 44.41 180 LEU A N 1
ATOM 1442 C CA . LEU A 1 180 ? -21.886 2.777 1.078 1.00 44.41 180 LEU A CA 1
ATOM 1443 C C . LEU A 1 180 ? -20.812 3.514 1.886 1.00 44.41 180 LEU A C 1
ATOM 1445 O O . LEU A 1 180 ? -19.743 3.802 1.344 1.00 44.41 180 LEU A O 1
ATOM 1449 N N . GLY A 1 181 ? -21.135 3.889 3.125 1.00 53.25 181 GLY A N 1
ATOM 1450 C CA . GLY A 1 181 ? -20.247 4.655 3.989 1.00 53.25 181 GLY A CA 1
ATOM 1451 C C . GLY A 1 181 ? -18.846 4.041 4.052 1.00 53.25 181 GLY A C 1
ATOM 1452 O O . GLY A 1 181 ? -18.683 2.863 4.364 1.00 53.25 181 GLY A O 1
ATOM 1453 N N . GLY A 1 182 ? -17.833 4.837 3.707 1.00 75.75 182 GLY A N 1
ATOM 1454 C CA . GLY A 1 182 ? -16.426 4.488 3.911 1.00 75.75 182 GLY A CA 1
ATOM 1455 C C . GLY A 1 182 ? -15.983 4.804 5.339 1.00 75.75 182 GLY A C 1
ATOM 1456 O O . GLY A 1 182 ? -16.735 5.386 6.119 1.00 75.75 182 GLY A O 1
ATOM 1457 N N . TRP A 1 183 ? -14.746 4.471 5.689 1.00 84.31 183 TRP A N 1
ATOM 1458 C CA . TRP A 1 183 ? -14.135 4.917 6.941 1.00 84.31 183 TRP A CA 1
ATOM 1459 C C . TRP A 1 183 ? -12.930 5.814 6.668 1.00 84.31 183 TRP A C 1
ATOM 1461 O O . TRP A 1 183 ? -12.332 5.781 5.590 1.00 84.31 183 TRP A O 1
ATOM 1471 N N . TYR A 1 184 ? -12.557 6.614 7.662 1.00 82.81 184 TYR A N 1
ATOM 1472 C CA . TYR A 1 184 ? -11.324 7.392 7.633 1.00 82.81 184 TYR A CA 1
ATOM 1473 C C . TYR A 1 184 ? -10.637 7.397 9.006 1.00 82.81 184 TYR A C 1
ATOM 1475 O O . TYR A 1 184 ? -11.314 7.451 10.039 1.00 82.81 184 TYR A O 1
ATOM 1483 N N . PRO A 1 185 ? -9.292 7.344 9.050 1.00 88.62 185 PRO A N 1
ATOM 1484 C CA . PRO A 1 185 ? -8.546 7.446 10.294 1.00 88.62 185 PRO A CA 1
ATOM 1485 C C . PRO A 1 185 ? -8.306 8.908 10.687 1.00 88.62 185 PRO A C 1
ATOM 1487 O O . PRO A 1 185 ? -7.904 9.735 9.867 1.00 88.62 185 PRO A O 1
ATOM 1490 N N . VAL A 1 186 ? -8.438 9.210 11.976 1.00 89.19 186 VAL A N 1
ATOM 1491 C CA . VAL A 1 186 ? -7.976 10.456 12.595 1.00 89.19 186 VAL A CA 1
ATOM 1492 C C . VAL A 1 186 ? -6.895 10.113 13.616 1.00 89.19 186 VAL A C 1
ATOM 1494 O O . VAL A 1 186 ? -7.138 9.415 14.598 1.00 89.19 186 VAL A O 1
ATOM 1497 N N . PHE A 1 187 ? -5.673 10.582 13.372 1.00 90.31 187 PHE A N 1
ATOM 1498 C CA . PHE A 1 187 ? -4.514 10.273 14.210 1.00 90.31 187 PHE A CA 1
ATOM 1499 C C . PHE A 1 187 ? -4.359 11.282 15.353 1.00 90.31 187 PHE A C 1
ATOM 1501 O O . PHE A 1 187 ? -4.288 12.489 15.105 1.00 90.31 187 PHE A O 1
ATOM 1508 N N . PHE A 1 188 ? -4.223 10.790 16.581 1.00 91.69 188 PHE A N 1
ATOM 1509 C CA . PHE A 1 188 ? -3.951 11.572 17.786 1.00 91.69 188 PHE A CA 1
ATOM 1510 C C . PHE A 1 188 ? -2.584 11.192 18.360 1.00 91.69 188 PHE A C 1
ATOM 1512 O O . PHE A 1 188 ? -2.455 10.206 19.081 1.00 91.69 188 PHE A O 1
ATOM 1519 N N . ASP A 1 189 ? -1.556 11.974 18.023 1.00 88.56 189 ASP A N 1
ATOM 1520 C CA . ASP A 1 189 ? -0.238 11.904 18.681 1.00 88.56 189 ASP A CA 1
ATOM 1521 C C . ASP A 1 189 ? -0.276 12.512 20.093 1.00 88.56 189 ASP A C 1
ATOM 1523 O O . ASP A 1 189 ? 0.447 12.096 20.989 1.00 88.56 189 ASP A O 1
ATOM 1527 N N . GLN A 1 190 ? -1.164 13.487 20.274 1.00 91.62 190 GLN A N 1
ATOM 1528 C CA . GLN A 1 190 ? -1.514 14.151 21.522 1.00 91.62 190 GLN A CA 1
ATOM 1529 C C . GLN A 1 190 ? -2.971 14.620 21.426 1.00 91.62 190 GLN A C 1
ATOM 1531 O O . GLN A 1 190 ? -3.587 14.529 20.354 1.00 91.62 190 GLN A O 1
ATOM 1536 N N . TYR A 1 191 ? -3.524 15.125 22.529 1.00 94.44 191 TYR A N 1
ATOM 1537 C CA . TYR A 1 191 ? -4.865 15.706 22.533 1.00 94.44 191 TYR A CA 1
ATOM 1538 C C . TYR A 1 191 ? -4.965 16.868 21.533 1.00 94.44 191 TYR A C 1
ATOM 1540 O O . TYR A 1 191 ? -4.061 17.697 21.439 1.00 94.44 191 TYR A O 1
ATOM 1548 N N . SER A 1 192 ? -6.057 16.910 20.769 1.00 96.12 192 SER A N 1
ATOM 1549 C CA . SER A 1 192 ? -6.358 18.000 19.836 1.00 96.12 192 SER A CA 1
ATOM 1550 C C . SER A 1 192 ? -7.857 18.285 19.887 1.00 96.12 192 SER A C 1
ATOM 1552 O O . SER A 1 192 ? -8.638 17.471 19.376 1.00 96.12 192 SER A O 1
ATOM 1554 N N . PRO A 1 193 ? -8.269 19.416 20.484 1.00 94.88 193 PRO A N 1
ATOM 1555 C CA . PRO A 1 193 ? -9.681 19.764 20.596 1.00 94.88 193 PRO A CA 1
ATOM 1556 C C . PRO A 1 193 ? -10.327 19.967 19.219 1.00 94.88 193 PRO A C 1
ATOM 1558 O O . PRO A 1 193 ? -11.503 19.663 19.038 1.00 94.88 193 PRO A O 1
ATOM 1561 N N . GLU A 1 194 ? -9.564 20.396 18.210 1.00 95.38 194 GLU A N 1
ATOM 1562 C CA . GLU A 1 194 ? -10.055 20.587 16.842 1.00 95.38 194 GLU A CA 1
ATOM 1563 C C . GLU A 1 194 ? -10.481 19.256 16.215 1.00 95.38 194 GLU A C 1
ATOM 1565 O O . GLU A 1 194 ? -11.565 19.151 15.639 1.00 95.38 194 GLU A O 1
ATOM 1570 N N . LYS A 1 195 ? -9.648 18.215 16.356 1.00 95.69 195 LYS A N 1
ATOM 1571 C CA . LYS A 1 195 ? -9.948 16.873 15.834 1.00 95.69 195 LYS A CA 1
ATOM 1572 C C . LYS A 1 195 ? -11.134 16.244 16.558 1.00 95.69 195 LYS A C 1
ATOM 1574 O O . LYS A 1 195 ? -11.995 15.660 15.902 1.00 95.69 195 LYS A O 1
ATOM 1579 N N . VAL A 1 196 ? -11.198 16.382 17.884 1.00 96.06 196 VAL A N 1
ATOM 1580 C CA . VAL A 1 196 ? -12.323 15.871 18.684 1.00 96.06 196 VAL A CA 1
ATOM 1581 C C . VAL A 1 196 ? -13.622 16.579 18.295 1.00 96.06 196 VAL A C 1
ATOM 1583 O O . VAL A 1 196 ? -14.609 15.920 17.969 1.00 96.06 196 VAL A O 1
ATOM 1586 N N . SER A 1 197 ? -13.605 17.911 18.213 1.00 95.31 197 SER A N 1
ATOM 1587 C CA . SER A 1 197 ? -14.762 18.713 17.803 1.00 95.31 197 SER A CA 1
ATOM 1588 C C . SER A 1 197 ? -15.237 18.367 16.388 1.00 95.31 197 SER A C 1
ATOM 1590 O O . SER A 1 197 ? -16.438 18.219 16.153 1.00 95.31 197 SER A O 1
ATOM 1592 N N . ALA A 1 198 ? -14.316 18.135 15.447 1.00 94.38 198 ALA A N 1
ATOM 1593 C CA . ALA A 1 198 ? -14.660 17.702 14.094 1.00 94.38 198 ALA A CA 1
ATOM 1594 C C . ALA A 1 198 ? -15.358 16.329 14.072 1.00 94.38 198 ALA A C 1
ATOM 1596 O O . ALA A 1 198 ? -16.335 16.146 13.341 1.00 94.38 198 ALA A O 1
ATOM 1597 N N . ILE A 1 199 ? -14.896 15.367 14.877 1.00 94.50 199 ILE A N 1
ATOM 1598 C CA . ILE A 1 199 ? -15.548 14.056 15.016 1.00 94.50 199 ILE A CA 1
ATOM 1599 C C . ILE A 1 199 ? -16.954 14.230 15.602 1.00 94.50 199 ILE A C 1
ATOM 1601 O O . ILE A 1 199 ? -17.927 13.772 15.004 1.00 94.50 199 ILE A O 1
ATOM 1605 N N . ILE A 1 200 ? -17.078 14.953 16.717 1.00 96.12 200 ILE A N 1
ATOM 1606 C CA . ILE A 1 200 ? -18.354 15.199 17.407 1.00 96.12 200 ILE A CA 1
ATOM 1607 C C . ILE A 1 200 ? -19.355 15.907 16.491 1.00 96.12 200 ILE A C 1
ATOM 1609 O O . ILE A 1 200 ? -20.521 15.520 16.438 1.00 96.12 200 ILE A O 1
ATOM 1613 N N . SER A 1 201 ? -18.907 16.910 15.736 1.00 95.06 201 SER A N 1
ATOM 1614 C CA . SER A 1 201 ? -19.738 17.628 14.768 1.00 95.06 201 SER A CA 1
ATOM 1615 C C . SER A 1 201 ? -20.282 16.690 13.688 1.00 95.06 201 SER A C 1
ATOM 1617 O O . SER A 1 201 ? -21.478 16.703 13.401 1.00 95.06 201 SER A O 1
ATOM 1619 N N . ASN A 1 202 ? -19.448 15.795 13.148 1.00 94.00 202 ASN A N 1
ATOM 1620 C CA . ASN A 1 202 ? -19.899 14.809 12.165 1.00 94.00 202 ASN A CA 1
ATOM 1621 C C . ASN A 1 202 ? -20.857 13.764 12.760 1.00 94.00 202 ASN A C 1
ATOM 1623 O O . ASN A 1 202 ? -21.804 13.362 12.079 1.00 94.00 202 ASN A O 1
ATOM 1627 N N . ILE A 1 203 ? -20.664 13.362 14.022 1.00 94.19 203 ILE A N 1
ATOM 1628 C CA . ILE A 1 203 ? -21.603 12.479 14.729 1.00 94.19 203 ILE A CA 1
ATOM 1629 C C . ILE A 1 203 ? -22.957 13.176 14.910 1.00 94.19 203 ILE A C 1
ATOM 1631 O O . ILE A 1 203 ? -23.985 12.620 14.525 1.00 94.19 203 ILE A O 1
ATOM 1635 N N . LYS A 1 204 ? -22.965 14.417 15.413 1.00 94.38 204 LYS A N 1
ATOM 1636 C CA . LYS A 1 204 ? -24.185 15.224 15.599 1.00 94.38 204 LYS A CA 1
ATOM 1637 C C . LYS A 1 204 ? -24.899 15.526 14.280 1.00 94.38 204 LYS A C 1
ATOM 1639 O O . LYS A 1 204 ? -26.122 15.579 14.249 1.00 94.38 204 LYS A O 1
ATOM 1644 N N . ALA A 1 205 ? -24.153 15.655 13.183 1.00 93.62 205 ALA A N 1
ATOM 1645 C CA . ALA A 1 205 ? -24.704 15.795 11.837 1.00 93.62 205 ALA A CA 1
ATOM 1646 C C . ALA A 1 205 ? -25.263 14.478 11.260 1.00 93.62 205 ALA A C 1
ATOM 1648 O O . ALA A 1 205 ? -25.693 14.447 10.109 1.00 93.62 205 ALA A O 1
ATOM 1649 N N . GLY A 1 206 ? -25.214 13.377 12.017 1.00 91.88 206 GLY A N 1
ATOM 1650 C CA . GLY A 1 206 ? -25.717 12.070 11.607 1.00 91.88 206 GLY A CA 1
ATOM 1651 C C . GLY A 1 206 ? -24.864 11.367 10.551 1.00 91.88 206 GLY A C 1
ATOM 1652 O O . GLY A 1 206 ? -25.318 10.361 10.016 1.00 91.88 206 GLY A O 1
ATOM 1653 N N . ARG A 1 207 ? -23.650 11.856 10.263 1.00 91.88 207 ARG A N 1
ATOM 1654 C CA . ARG A 1 207 ? -22.769 11.341 9.195 1.00 91.88 207 ARG A CA 1
ATOM 1655 C C . ARG A 1 207 ? -21.907 10.156 9.619 1.00 91.88 207 ARG A C 1
ATOM 1657 O O . ARG A 1 207 ? -21.253 9.560 8.773 1.00 91.88 207 ARG A O 1
ATOM 1664 N N . VAL A 1 208 ? -21.867 9.840 10.911 1.00 92.31 208 VAL A N 1
ATOM 1665 C CA . VAL A 1 208 ? -21.032 8.772 11.476 1.00 92.31 208 VAL A CA 1
ATOM 1666 C C . VAL A 1 208 ? -21.915 7.601 11.898 1.00 92.31 208 VAL A C 1
ATOM 1668 O O . VAL A 1 208 ? -22.885 7.784 12.633 1.00 92.31 208 VAL A O 1
ATOM 1671 N N . ALA A 1 209 ? -21.593 6.408 11.406 1.00 91.62 209 ALA A N 1
ATOM 1672 C CA . ALA A 1 209 ? -22.243 5.147 11.741 1.00 91.62 209 ALA A CA 1
ATOM 1673 C C . ALA A 1 209 ? -21.697 4.567 13.051 1.00 91.62 209 ALA A C 1
ATOM 1675 O O . ALA A 1 209 ? -22.463 4.154 13.918 1.00 91.62 209 ALA A O 1
ATOM 1676 N N . SER A 1 210 ? -20.373 4.557 13.203 1.00 92.88 210 SER A N 1
ATOM 1677 C CA . SER A 1 210 ? -19.692 4.084 14.408 1.00 92.88 210 SER A CA 1
ATOM 1678 C C . SER A 1 210 ? -18.276 4.637 14.503 1.00 92.88 210 SER A C 1
ATOM 1680 O O . SER A 1 210 ? -17.721 5.126 13.518 1.00 92.88 210 SER A O 1
ATOM 1682 N N . ILE A 1 211 ? -17.674 4.505 15.682 1.00 93.94 211 ILE A N 1
ATOM 1683 C CA . ILE A 1 211 ? -16.290 4.892 15.944 1.00 93.94 211 ILE A CA 1
ATOM 1684 C C . ILE A 1 211 ? -15.567 3.818 16.765 1.00 93.94 211 ILE A C 1
ATOM 1686 O O . ILE A 1 211 ? -16.122 3.241 17.705 1.00 93.94 211 ILE A O 1
ATOM 1690 N N . GLU A 1 212 ? -14.317 3.555 16.395 1.00 93.62 212 GLU A N 1
ATOM 1691 C CA . GLU A 1 212 ? -13.385 2.703 17.133 1.00 93.62 212 GLU A CA 1
ATOM 1692 C C . GLU A 1 212 ? -12.114 3.505 17.432 1.00 93.62 212 GLU A C 1
ATOM 1694 O O . GLU A 1 212 ? -11.511 4.074 16.523 1.00 93.62 212 GLU A O 1
ATOM 1699 N N . LEU A 1 213 ? -11.708 3.579 18.700 1.00 92.88 213 LEU A N 1
ATOM 1700 C CA . LEU A 1 213 ? -10.414 4.118 19.100 1.00 92.88 213 LEU A CA 1
ATOM 1701 C C . LEU A 1 213 ? -9.437 2.977 19.301 1.00 92.88 213 LEU A C 1
ATOM 1703 O O . LEU A 1 213 ? -9.557 2.147 20.207 1.00 92.88 213 LEU A O 1
ATOM 1707 N N . GLN A 1 214 ? -8.424 2.989 18.459 1.00 89.25 214 GLN A N 1
ATOM 1708 C CA . GLN A 1 214 ? -7.392 1.992 18.469 1.00 89.25 214 GLN A CA 1
ATOM 1709 C C . GLN A 1 214 ? -6.111 2.541 19.095 1.00 89.25 214 GLN A C 1
ATOM 1711 O O . GLN A 1 214 ? -5.673 3.646 18.765 1.00 89.25 214 GLN A O 1
ATOM 1716 N N . TYR A 1 215 ? -5.493 1.768 19.982 1.00 89.12 215 TYR A N 1
ATOM 1717 C CA . TYR A 1 215 ? -4.291 2.164 20.715 1.00 89.12 215 TYR A CA 1
ATOM 1718 C C . TYR A 1 215 ? -3.289 1.011 20.804 1.00 89.12 215 TYR A C 1
ATOM 1720 O O . TYR A 1 215 ? -3.651 -0.153 20.666 1.00 89.12 215 TYR A O 1
ATOM 1728 N N . ASP A 1 216 ? -2.022 1.336 21.055 1.00 85.56 216 ASP A N 1
ATOM 1729 C CA . ASP A 1 216 ? -0.993 0.341 21.375 1.00 85.56 216 ASP A CA 1
ATOM 1730 C C . ASP A 1 216 ? -0.705 0.335 22.884 1.00 85.56 216 ASP A C 1
ATOM 1732 O O . ASP A 1 216 ? -1.189 -0.540 23.605 1.00 85.56 216 ASP A O 1
ATOM 1736 N N . ARG A 1 217 ? 0.016 1.351 23.384 1.00 88.00 217 ARG A N 1
ATOM 1737 C CA . ARG A 1 217 ? 0.382 1.465 24.810 1.00 88.00 217 ARG A CA 1
ATOM 1738 C C . ARG A 1 217 ? -0.404 2.530 25.573 1.00 88.00 217 ARG A C 1
ATOM 1740 O O . ARG A 1 217 ? -0.408 2.519 26.798 1.00 88.00 217 ARG A O 1
ATOM 1747 N N . ASN A 1 218 ? -1.090 3.432 24.873 1.00 92.50 218 ASN A N 1
ATOM 1748 C CA . ASN A 1 218 ? -1.743 4.594 25.477 1.00 92.50 218 ASN A CA 1
ATOM 1749 C C . ASN A 1 218 ? -3.250 4.385 25.715 1.00 92.50 218 ASN A C 1
ATOM 1751 O O . ASN A 1 218 ? -4.089 5.118 25.189 1.00 92.50 218 ASN A O 1
ATOM 1755 N N . LEU A 1 219 ? -3.591 3.359 26.505 1.00 93.81 219 LEU A N 1
ATOM 1756 C CA . LEU A 1 219 ? -4.981 3.045 26.866 1.00 93.81 219 LEU A CA 1
ATOM 1757 C C . LEU A 1 219 ? -5.668 4.229 27.559 1.00 93.81 219 LEU A C 1
ATOM 1759 O O . LEU A 1 219 ? -6.811 4.546 27.247 1.00 93.81 219 LEU A O 1
ATOM 1763 N N . GLN A 1 220 ? -4.963 4.900 28.471 1.00 96.06 220 GLN A N 1
ATOM 1764 C CA . GLN A 1 220 ? -5.531 5.996 29.254 1.00 96.06 220 GLN A CA 1
ATOM 1765 C C . GLN A 1 220 ? -5.966 7.166 28.362 1.00 96.06 220 GLN A C 1
ATOM 1767 O O . GLN A 1 220 ? -7.056 7.709 28.540 1.00 96.06 220 GLN A O 1
ATOM 1772 N N . PHE A 1 221 ? -5.159 7.523 27.359 1.00 96.25 221 PHE A N 1
ATOM 1773 C CA . PHE A 1 221 ? -5.541 8.558 26.403 1.00 96.25 221 PHE A CA 1
ATOM 1774 C C . PHE A 1 221 ? -6.715 8.121 25.520 1.00 96.25 221 PHE A C 1
ATOM 1776 O O . PHE A 1 221 ? -7.630 8.911 25.294 1.00 96.25 221 PHE A O 1
ATOM 1783 N N . ALA A 1 222 ? -6.747 6.858 25.079 1.00 95.19 222 ALA A N 1
ATOM 1784 C CA . ALA A 1 222 ? -7.880 6.327 24.323 1.00 95.19 222 ALA A CA 1
ATOM 1785 C C . ALA A 1 222 ? -9.185 6.359 25.139 1.00 95.19 222 ALA A C 1
ATOM 1787 O O . ALA A 1 222 ? -10.219 6.767 24.620 1.00 95.19 222 ALA A O 1
ATOM 1788 N N . GLN A 1 223 ? -9.134 6.004 26.426 1.00 97.12 223 GLN A N 1
ATOM 1789 C CA . GLN A 1 223 ? -10.278 6.088 27.340 1.00 97.12 223 GLN A CA 1
ATOM 1790 C C . GLN A 1 223 ? -10.746 7.531 27.550 1.00 97.12 223 GLN A C 1
ATOM 1792 O O . GLN A 1 223 ? -11.945 7.786 27.516 1.00 97.12 223 GLN A O 1
ATOM 1797 N N . SER A 1 224 ? -9.818 8.477 27.719 1.00 96.69 224 SER A N 1
ATOM 1798 C CA . SER A 1 224 ? -10.155 9.898 27.863 1.00 96.69 224 SER A CA 1
ATOM 1799 C C . SER A 1 224 ? -10.852 10.451 26.616 1.00 96.69 224 SER A C 1
ATOM 1801 O O . SER A 1 224 ? -11.873 11.124 26.742 1.00 96.69 224 SER A O 1
ATOM 1803 N N . LEU A 1 225 ? -10.351 10.127 25.418 1.00 96.75 225 LEU A N 1
ATOM 1804 C CA . LEU A 1 225 ? -10.995 10.512 24.159 1.00 96.75 225 LEU A CA 1
ATOM 1805 C C . LEU A 1 225 ? -12.376 9.858 24.002 1.00 96.75 225 LEU A C 1
ATOM 1807 O O . LEU A 1 225 ? -13.318 10.526 23.579 1.00 96.75 225 LEU A O 1
ATOM 1811 N N . ALA A 1 226 ? -12.509 8.573 24.351 1.00 97.00 226 ALA A N 1
ATOM 1812 C CA . ALA A 1 226 ? -13.787 7.865 24.303 1.00 97.00 226 ALA A CA 1
ATOM 1813 C C . ALA A 1 226 ? -14.827 8.535 25.207 1.00 97.00 226 ALA A C 1
ATOM 1815 O O . ALA A 1 226 ? -15.907 8.872 24.730 1.00 97.00 226 ALA A O 1
ATOM 1816 N N . GLN A 1 227 ? -14.473 8.803 26.468 1.00 96.44 227 GLN A N 1
ATOM 1817 C CA . GLN A 1 227 ? -15.358 9.452 27.437 1.00 96.44 227 GLN A CA 1
ATOM 1818 C C . GLN A 1 227 ? -15.842 10.821 26.954 1.00 96.44 227 GLN A C 1
ATOM 1820 O O . GLN A 1 227 ? -17.025 11.132 27.079 1.00 96.44 227 GLN A O 1
ATOM 1825 N N . GLU A 1 228 ? -14.955 11.635 26.377 1.00 96.38 228 GLU A N 1
ATOM 1826 C CA . GLU A 1 228 ? -15.328 12.955 25.866 1.00 96.38 228 GLU A CA 1
ATOM 1827 C C . GLU A 1 228 ? -16.307 12.862 24.684 1.00 96.38 228 GLU A C 1
ATOM 1829 O O . GLU A 1 228 ? -17.304 13.590 24.641 1.00 96.38 228 GLU A O 1
ATOM 1834 N N . ILE A 1 229 ? -16.052 11.953 23.738 1.00 96.12 229 ILE A N 1
ATOM 1835 C CA . ILE A 1 229 ? -16.923 11.743 22.575 1.00 96.12 229 ILE A CA 1
ATOM 1836 C C . ILE A 1 229 ? -18.283 11.188 23.021 1.00 96.12 229 ILE A C 1
ATOM 1838 O O . ILE A 1 229 ? -19.322 11.704 22.598 1.00 96.12 229 ILE A O 1
ATOM 1842 N N . GLU A 1 230 ? -18.294 10.183 23.897 1.00 96.56 230 GLU A N 1
ATOM 1843 C CA . GLU A 1 230 ? -19.508 9.555 24.433 1.00 96.56 230 GLU A CA 1
ATOM 1844 C C . GLU A 1 230 ? -20.371 10.565 25.195 1.00 96.56 230 GLU A C 1
ATOM 1846 O O . GLU A 1 230 ? -21.574 10.662 24.937 1.00 96.56 230 GLU A O 1
ATOM 1851 N N . ALA A 1 231 ? -19.759 11.388 26.053 1.00 95.69 231 ALA A N 1
ATOM 1852 C CA . ALA A 1 231 ? -20.459 12.407 26.834 1.00 95.69 231 ALA A CA 1
ATOM 1853 C C . ALA A 1 231 ? -21.171 13.453 25.960 1.00 95.69 231 ALA A C 1
ATOM 1855 O O . ALA A 1 231 ? -22.222 13.968 26.340 1.00 95.69 231 ALA A O 1
ATOM 1856 N N . GLN A 1 232 ? -20.623 13.770 24.782 1.00 95.81 232 GLN A N 1
ATOM 1857 C CA . GLN A 1 232 ? -21.158 14.817 23.906 1.00 95.81 232 GLN A CA 1
ATOM 1858 C C . GLN A 1 232 ? -22.061 14.310 22.777 1.00 95.81 232 GLN A C 1
ATOM 1860 O O . GLN A 1 232 ? -22.707 15.127 22.111 1.00 95.81 232 GLN A O 1
ATOM 1865 N N . THR A 1 233 ? -22.083 13.001 22.514 1.00 93.06 233 THR A N 1
ATOM 1866 C CA . THR A 1 233 ? -22.764 12.435 21.337 1.00 93.06 233 THR A CA 1
ATOM 1867 C C . THR A 1 233 ? -23.684 11.259 21.632 1.00 93.06 233 THR A C 1
ATOM 1869 O O . THR A 1 233 ? -24.456 10.891 20.751 1.00 93.06 233 THR A O 1
ATOM 1872 N N . GLN A 1 234 ? -23.603 10.662 22.829 1.00 87.06 234 GLN A N 1
ATOM 1873 C CA . GLN A 1 234 ? -24.270 9.401 23.189 1.00 87.06 234 GLN A CA 1
ATOM 1874 C C . GLN A 1 234 ? -23.896 8.205 22.282 1.00 87.06 234 GLN A C 1
ATOM 1876 O O . GLN A 1 234 ? -24.478 7.129 22.408 1.00 87.06 234 GLN A O 1
ATOM 1881 N N . MET A 1 235 ? -22.923 8.360 21.374 1.00 92.06 235 MET A N 1
ATOM 1882 C CA . MET A 1 235 ? -22.408 7.282 20.534 1.00 92.06 235 MET A CA 1
ATOM 1883 C C . MET A 1 235 ? -21.367 6.488 21.312 1.00 92.06 235 MET A C 1
ATOM 1885 O O . MET A 1 235 ? -20.337 7.043 21.679 1.00 92.06 235 MET A O 1
ATOM 1889 N N . GLN A 1 236 ? -21.612 5.192 21.507 1.00 94.12 236 GLN A N 1
ATOM 1890 C CA . GLN A 1 236 ? -20.652 4.301 22.152 1.00 94.12 236 GLN A CA 1
ATOM 1891 C C . GLN A 1 236 ? -19.378 4.164 21.307 1.00 94.12 236 GLN A C 1
ATOM 1893 O O . GLN A 1 236 ? -19.436 3.859 20.111 1.00 94.12 236 GLN A O 1
ATOM 1898 N N . VAL A 1 237 ? -18.227 4.349 21.948 1.00 95.12 237 VAL A N 1
ATOM 1899 C CA . VAL A 1 237 ? -16.907 4.263 21.331 1.00 95.12 237 VAL A CA 1
ATOM 1900 C C . VAL A 1 237 ? -16.299 2.901 21.655 1.00 95.12 237 VAL A C 1
ATOM 1902 O O . VAL A 1 237 ? -16.134 2.530 22.815 1.00 95.12 237 VAL A O 1
ATOM 1905 N N . ARG A 1 2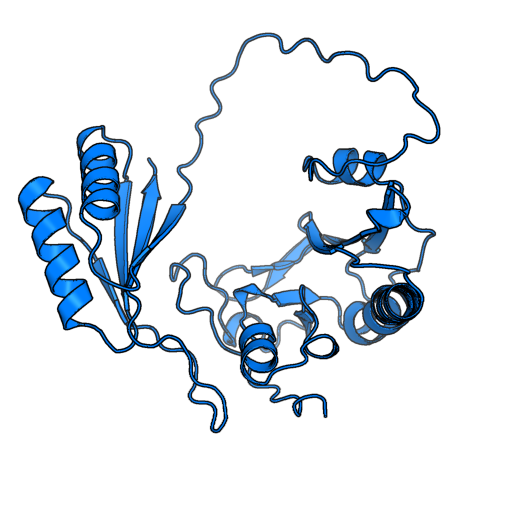38 ? -15.927 2.127 20.629 1.00 94.25 238 ARG A N 1
ATOM 1906 C CA . ARG A 1 238 ? -15.219 0.854 20.844 1.00 94.25 238 ARG A CA 1
ATOM 1907 C C . ARG A 1 238 ? -13.731 1.097 21.053 1.00 94.25 238 ARG A C 1
ATOM 1909 O O . ARG A 1 238 ? -13.136 1.871 20.316 1.00 94.25 238 ARG A O 1
ATOM 1916 N N . LEU A 1 239 ? -13.126 0.414 22.021 1.00 92.38 239 LEU A N 1
ATOM 1917 C CA . LEU A 1 239 ? -11.678 0.427 22.233 1.00 92.38 239 LEU A CA 1
ATOM 1918 C C . LEU A 1 239 ? -11.048 -0.855 21.689 1.00 92.38 239 LEU A C 1
ATOM 1920 O O . LEU A 1 239 ? -11.591 -1.943 21.873 1.00 92.38 239 LEU A O 1
ATOM 1924 N N . SER A 1 240 ? -9.888 -0.723 21.053 1.00 87.88 240 SER A N 1
ATOM 1925 C CA . SER A 1 240 ? -9.186 -1.837 20.416 1.00 87.88 240 SER A CA 1
ATOM 1926 C C . SER A 1 240 ? -7.683 -1.700 20.621 1.00 87.88 240 SER A C 1
ATOM 1928 O O . SER A 1 240 ? -7.078 -0.707 20.213 1.00 87.88 240 SER A O 1
ATOM 1930 N N . GLN A 1 241 ? -7.066 -2.682 21.281 1.00 85.12 241 GLN A N 1
ATOM 1931 C CA . GLN A 1 241 ? -5.614 -2.712 21.409 1.00 85.12 241 GLN A CA 1
ATOM 1932 C C . GLN A 1 241 ? -5.006 -3.385 20.186 1.00 85.12 241 GLN A C 1
ATOM 1934 O O . GLN A 1 241 ? -5.389 -4.499 19.825 1.00 85.12 241 GLN A O 1
ATOM 1939 N N . SER A 1 242 ? -4.020 -2.742 19.571 1.00 74.56 242 SER A N 1
ATOM 1940 C CA . SER A 1 242 ? -3.231 -3.388 18.538 1.00 74.56 242 SER A CA 1
ATOM 1941 C C . SER A 1 242 ? -1.821 -2.819 18.461 1.00 74.56 242 SER A C 1
ATOM 1943 O O . SER A 1 242 ? -1.620 -1.607 18.363 1.00 74.56 242 SER A O 1
ATOM 1945 N N . SER A 1 243 ? -0.845 -3.722 18.495 1.00 68.38 243 SER A N 1
ATOM 1946 C CA . SER A 1 243 ? 0.575 -3.409 18.612 1.00 68.38 243 SER A CA 1
ATOM 1947 C C . SER A 1 243 ? 1.333 -4.011 17.425 1.00 68.38 243 SER A C 1
ATOM 1949 O O . SER A 1 243 ? 1.205 -5.213 17.180 1.00 68.38 243 SER A O 1
ATOM 1951 N N . PRO A 1 244 ? 2.165 -3.246 16.690 1.00 63.50 244 PRO A N 1
ATOM 1952 C CA . PRO A 1 244 ? 3.128 -3.850 15.775 1.00 63.50 244 PRO A CA 1
ATOM 1953 C C . PRO A 1 244 ? 4.102 -4.757 16.553 1.00 63.50 244 PRO A C 1
ATOM 1955 O O . PRO A 1 244 ? 4.371 -4.491 17.732 1.00 63.50 244 PRO A O 1
ATOM 1958 N N . PRO A 1 245 ? 4.660 -5.810 15.929 1.00 60.62 245 PRO A N 1
ATOM 1959 C CA . PRO A 1 245 ? 5.589 -6.713 16.597 1.00 60.62 245 PRO A CA 1
ATOM 1960 C C . PRO A 1 245 ? 6.808 -5.944 17.101 1.00 60.62 245 PRO A C 1
ATOM 1962 O O . PRO A 1 245 ? 7.278 -5.003 16.454 1.00 60.62 245 PRO A O 1
ATOM 1965 N N . ASP A 1 246 ? 7.332 -6.348 18.255 1.00 66.75 246 ASP A N 1
ATOM 1966 C CA . ASP A 1 246 ? 8.585 -5.794 18.750 1.00 66.75 246 ASP A CA 1
ATOM 1967 C C . ASP A 1 246 ? 9.728 -6.152 17.796 1.00 66.75 246 ASP A C 1
ATOM 1969 O O . ASP A 1 246 ? 9.908 -7.303 17.395 1.00 66.75 246 ASP A O 1
ATOM 1973 N N . SER A 1 247 ? 10.498 -5.136 17.412 1.00 60.69 247 SER A N 1
ATOM 1974 C CA . SER A 1 247 ? 11.690 -5.295 16.591 1.00 60.69 247 SER A CA 1
ATOM 1975 C C . SER A 1 247 ? 12.858 -4.633 17.322 1.00 60.69 247 SER A C 1
ATOM 1977 O O . SER A 1 247 ? 12.726 -3.461 17.682 1.00 60.69 247 SER A O 1
ATOM 1979 N N . PRO A 1 248 ? 13.989 -5.333 17.544 1.00 58.78 248 PRO A N 1
ATOM 1980 C CA . PRO A 1 248 ? 15.086 -4.848 18.390 1.00 58.78 248 PRO A CA 1
ATOM 1981 C C . PRO A 1 248 ? 15.616 -3.458 18.020 1.00 58.78 248 PRO A C 1
ATOM 1983 O O . PRO A 1 248 ? 16.089 -2.731 18.887 1.00 58.78 248 PRO A O 1
ATOM 1986 N N . ASN A 1 249 ? 15.496 -3.076 16.745 1.00 63.47 249 ASN A N 1
ATOM 1987 C CA . ASN A 1 249 ? 16.055 -1.835 16.217 1.00 63.47 249 ASN A CA 1
ATOM 1988 C C . ASN A 1 249 ? 14.989 -0.854 15.698 1.00 63.47 249 ASN A C 1
ATOM 1990 O O . ASN A 1 249 ? 15.310 0.106 14.999 1.00 63.47 249 ASN A O 1
ATOM 1994 N N . VAL A 1 250 ? 13.700 -1.089 15.974 1.00 55.00 250 VAL A N 1
ATOM 1995 C CA . VAL A 1 250 ? 12.631 -0.206 15.485 1.00 55.00 250 VAL A CA 1
ATOM 1996 C C . VAL A 1 250 ? 11.791 0.314 16.631 1.00 55.00 250 VAL A C 1
ATOM 1998 O O . VAL A 1 250 ? 11.017 -0.412 17.248 1.00 55.00 250 VAL A O 1
ATOM 2001 N N . SER A 1 251 ? 11.901 1.623 16.850 1.00 66.06 251 SER A N 1
ATOM 2002 C CA . SER A 1 251 ? 10.934 2.361 17.649 1.00 66.06 251 SER A CA 1
ATOM 2003 C C . SER A 1 251 ? 9.720 2.696 16.780 1.00 66.06 251 SER A C 1
ATOM 2005 O O . SER A 1 251 ? 9.821 3.428 15.787 1.00 66.06 251 SER A O 1
ATOM 2007 N N . TYR A 1 252 ? 8.578 2.111 17.129 1.00 66.19 252 TYR A N 1
ATOM 2008 C CA . TYR A 1 252 ? 7.280 2.487 16.579 1.00 66.19 252 TYR A CA 1
ATOM 2009 C C . TYR A 1 252 ? 6.692 3.641 17.392 1.00 66.19 252 TYR A C 1
ATOM 2011 O O . TYR A 1 252 ? 7.011 3.808 18.566 1.00 66.19 252 TYR A O 1
ATOM 2019 N N . GLU A 1 253 ? 5.798 4.418 16.781 1.00 73.25 253 GLU A N 1
ATOM 2020 C CA . GLU A 1 253 ? 4.960 5.340 17.547 1.00 73.25 253 GLU A CA 1
ATOM 2021 C C . GLU A 1 253 ? 3.936 4.510 18.335 1.00 73.25 253 GLU A C 1
ATOM 2023 O O . GLU A 1 253 ? 2.941 4.055 17.773 1.00 73.25 253 GLU A O 1
ATOM 2028 N N . ARG A 1 254 ? 4.250 4.236 19.607 1.00 79.56 254 ARG A N 1
ATOM 2029 C CA . ARG A 1 254 ? 3.482 3.360 20.509 1.00 79.56 254 ARG A CA 1
ATOM 2030 C C . ARG A 1 254 ? 2.426 4.130 21.322 1.00 79.56 254 ARG A C 1
ATOM 2032 O O . ARG A 1 254 ? 1.583 3.497 21.961 1.00 79.56 254 ARG A O 1
ATOM 2039 N N . ASN A 1 255 ? 2.475 5.468 21.325 1.00 86.94 255 ASN A N 1
ATOM 2040 C CA . ASN A 1 255 ? 1.622 6.316 22.165 1.00 86.94 255 ASN A CA 1
ATOM 2041 C C . ASN A 1 255 ? 0.459 6.973 21.410 1.00 86.94 255 ASN A C 1
ATOM 2043 O O . ASN A 1 255 ? -0.447 7.517 22.046 1.00 86.94 255 ASN A O 1
ATOM 2047 N N . ARG A 1 256 ? 0.457 6.900 20.075 1.00 88.69 256 ARG A N 1
ATOM 2048 C CA . ARG A 1 256 ? -0.635 7.393 19.232 1.00 88.69 256 ARG A CA 1
ATOM 2049 C C . ARG A 1 256 ? -1.921 6.594 19.443 1.00 88.69 256 ARG A C 1
ATOM 2051 O O . ARG A 1 256 ? -1.904 5.363 19.452 1.00 88.69 256 ARG A O 1
ATOM 2058 N N . VAL A 1 257 ? -3.038 7.312 19.494 1.00 91.12 257 VAL A N 1
ATOM 2059 C CA . VAL A 1 257 ? -4.394 6.755 19.387 1.00 91.12 257 VAL A CA 1
ATOM 2060 C C . VAL A 1 257 ? -4.945 7.077 17.999 1.00 91.12 257 VAL A C 1
ATOM 2062 O O . VAL A 1 257 ? -4.735 8.172 17.474 1.00 91.12 257 VAL A O 1
ATOM 2065 N N . VAL A 1 258 ? -5.620 6.122 17.365 1.00 90.12 258 VAL A N 1
ATOM 2066 C CA . VAL A 1 258 ? -6.247 6.301 16.050 1.00 90.12 258 VAL A CA 1
ATOM 2067 C C . VAL A 1 258 ? -7.750 6.171 16.204 1.00 90.12 258 VAL A C 1
ATOM 2069 O O . VAL A 1 258 ? -8.230 5.119 16.609 1.00 90.12 258 VAL A O 1
ATOM 2072 N N . ALA A 1 259 ? -8.488 7.225 15.866 1.00 92.00 259 ALA A N 1
ATOM 2073 C CA . ALA A 1 259 ? -9.932 7.136 15.737 1.00 92.00 259 ALA A CA 1
ATOM 2074 C C . ALA A 1 259 ? -10.285 6.678 14.327 1.00 92.00 259 ALA A C 1
ATOM 2076 O O . ALA A 1 259 ? -10.046 7.396 13.358 1.00 92.00 259 ALA A O 1
ATOM 2077 N N . ILE A 1 260 ? -10.844 5.484 14.215 1.00 89.50 260 ILE A N 1
ATOM 2078 C CA . ILE A 1 260 ? -11.392 4.951 12.979 1.00 89.50 260 ILE A CA 1
ATOM 2079 C C . ILE A 1 260 ? -12.872 5.329 12.955 1.00 89.50 260 ILE A C 1
ATOM 2081 O O . ILE A 1 260 ? -13.673 4.812 13.738 1.00 89.50 260 ILE A O 1
ATOM 2085 N N . VAL A 1 261 ? -13.220 6.276 12.084 1.00 90.62 261 VAL A N 1
ATOM 2086 C CA . VAL A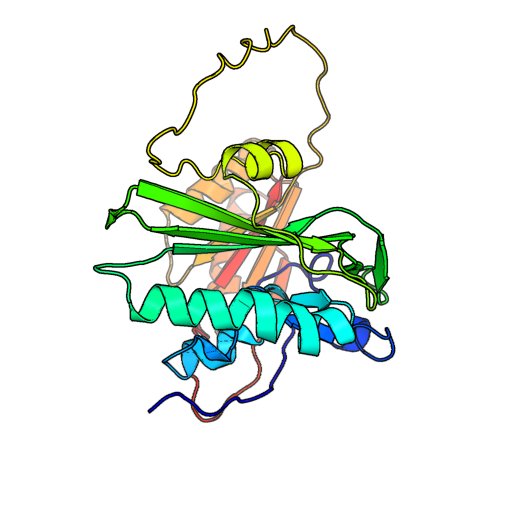 1 261 ? -14.577 6.812 11.964 1.00 90.62 261 VAL A CA 1
ATOM 2087 C C . VAL A 1 261 ? -15.245 6.189 10.749 1.00 90.62 261 VAL A C 1
ATOM 2089 O O . VAL A 1 261 ? -14.779 6.392 9.632 1.00 90.62 261 VAL A O 1
ATOM 2092 N N . TYR A 1 262 ? -16.339 5.459 10.960 1.00 87.38 262 TYR A N 1
ATOM 2093 C CA . TYR A 1 262 ? -17.141 4.873 9.886 1.00 87.38 262 TYR A CA 1
ATOM 2094 C C . TYR A 1 262 ? -18.263 5.835 9.525 1.00 87.38 262 TYR A C 1
ATOM 2096 O O . TYR A 1 262 ? -19.051 6.216 10.393 1.00 87.38 262 TYR A O 1
ATOM 2104 N N . SER A 1 263 ? -18.343 6.248 8.266 1.00 88.56 263 SER A N 1
ATOM 2105 C CA . SER A 1 263 ? -19.418 7.102 7.766 1.00 88.56 263 SER A CA 1
ATOM 2106 C C . SER A 1 263 ? -20.705 6.305 7.531 1.00 88.56 263 SER A C 1
ATOM 2108 O O . SER A 1 263 ? -20.657 5.087 7.361 1.00 88.56 263 SER A O 1
ATOM 2110 N N . LYS A 1 264 ? -21.856 6.983 7.568 1.00 83.06 264 LYS A N 1
ATOM 2111 C CA . LYS A 1 264 ? -23.136 6.422 7.104 1.00 83.06 264 LYS A CA 1
ATOM 2112 C C . LYS A 1 264 ? -23.264 6.505 5.591 1.00 83.06 264 LYS A C 1
ATOM 2114 O O . LYS A 1 264 ? -22.713 7.473 5.021 1.00 83.06 264 LYS A O 1
#

Sequence (264 aa):
PRPRRTNQFYEEARLPLNERALLSDYRGSGYDRGHNVPAGDMTRERGMAQSFSLANMMPQARQNNQGIWAKRVEEPTRMYIKRAQGDVYVFTGSIGHAGSIGKNKVTIPSHLYKLVYDPHKKLAWAYWVENTNEAQMRPPISYTELIQKTGIDFHLPVESSESKPVLQVNKGVTESRQVLGGWYPVFFDQYSPEKVSAIISNIKAGRVASIELQYDRNLQFAQSLAQEIEAQTQMQVRLSQSSPPDSPNVSYERNRVVAIVYSK

Radius of gyration: 21.3 Å; chains: 1; bounding box: 54×42×58 Å

Foldseek 3Di:
DADDQPLDADWPLQDDPLPIDHPQQLVPQQFDFAFQDDLVPHRDPQVNLVSRYSVRGARAHPLVRVPCCVPVPVVVLVVVCVPAPDDKDKGKDFADAPWATGPSGRGHGQKIKIWIARVVQLAIWMFIWGRYNPIDGDPTHGPVVVCVVPVDDPVRRHDDPDDDDDPPPPPDDDDPDPPQWDKDKDKPLDDDVVSLVVLLVCLVVVFFPAKEKEAAPAVVVSVVSQVVSCVRRVGHYHYHYDDDDDDPRHDDSRNMIMIITTTD